Protein AF-A0A534C5H4-F1 (afdb_monomer_lite)

Radius of gyration: 25.94 Å; chains: 1; bounding box: 66×55×77 Å

Sequence (334 aa):
MTVKISQGPRATPNLRHLMLFDQVVRRGSVSAAARASHLSQPAVTQAVGQIEAAFGARLMQRSYSGLALTGEGRAAAQRVERALEMLRDALVAVRARAGNAASADVLRGITTTQLHALIAVVEEGAFARAARRAGRARAAVHRAARQLEKSLGTDLFEVTSFGVRPTREAARLALRARLAFAEIAQAQAEVAAAQGTGSGSTVIGAMPLARSVLVPRAVLEFAALRPEHAISILDGPYESMLAALRRGSADVLIGALRDPIPFDDILQEHLFDDPLAIVVGSRHPLVGRGAPTLAALARFPWIVPRRDSPLRRHFDALIERLGAQPTLAPIECN

Foldseek 3Di:
DDPPPFDPQQPQAKLVLLVLLLLCVVVLALVNSCVVVVHDSVVSVVSQVSVCVSLVHDQWDADPVGIDGDPLVVLLNVLSVLLVVLLLVLLQVLLVVVVHDNDSCLSVQAIPLLLLLLLLCQVQVALVRSQVVVVHDSVSSVVSPVSNCVSSVHDQWDQDPVHIHGDPSSNSSNLSNLVSSLSNSVSSQVSCVVVVNHAAEAEEEEEPVCVPPPVVVVCVVVCVVGVRHHYHYDYDDPVVSVVCCSSPVHVYYDDDADPPRPDPPDDDDDDDDDDDDDDDDPPDPCPPVPDDDLQRVLADAAAAEDPPDPRNVVVVVSVVVSVHHRPDDHHYDD

Structure (mmCIF, N/CA/C/O backbone):
data_AF-A0A534C5H4-F1
#
_entry.id   AF-A0A534C5H4-F1
#
loop_
_atom_site.group_PDB
_atom_site.id
_atom_site.type_symbol
_atom_site.label_atom_id
_atom_site.label_alt_id
_atom_site.label_comp_id
_atom_site.label_asym_id
_atom_site.label_entity_id
_atom_site.label_seq_id
_atom_site.pdbx_PDB_ins_code
_atom_site.Cartn_x
_atom_site.Cartn_y
_atom_site.Cartn_z
_atom_site.occupancy
_atom_site.B_iso_or_equiv
_atom_site.auth_seq_id
_atom_site.auth_comp_id
_atom_site.auth_asym_id
_atom_site.auth_atom_id
_atom_site.pdbx_PDB_model_num
ATOM 1 N N . MET A 1 1 ? -30.151 -8.325 -18.035 1.00 33.69 1 MET A N 1
ATOM 2 C CA . MET A 1 1 ? -29.168 -8.801 -17.041 1.00 33.69 1 MET A CA 1
ATOM 3 C C . MET A 1 1 ? -28.558 -7.565 -16.398 1.00 33.69 1 MET A C 1
ATOM 5 O O . MET A 1 1 ? -27.741 -6.893 -17.011 1.00 33.69 1 MET A O 1
ATOM 9 N N . THR A 1 2 ? -29.101 -7.148 -15.257 1.00 24.06 2 THR A N 1
ATOM 10 C CA . THR A 1 2 ? -28.763 -5.870 -14.617 1.00 24.06 2 THR A CA 1
ATOM 11 C C . THR A 1 2 ? -27.391 -6.002 -13.970 1.00 24.06 2 THR A C 1
ATOM 13 O O . THR A 1 2 ? -27.250 -6.703 -12.970 1.00 24.06 2 THR A O 1
ATOM 16 N N . VAL A 1 3 ? -26.374 -5.377 -14.565 1.00 26.28 3 VAL A N 1
ATOM 17 C CA . VAL A 1 3 ? -25.031 -5.277 -13.984 1.00 26.28 3 VAL A CA 1
ATOM 18 C C . VAL A 1 3 ? -25.178 -4.554 -12.646 1.00 26.28 3 VAL A C 1
ATOM 20 O O . VAL A 1 3 ? -25.444 -3.353 -12.607 1.00 26.28 3 VAL A O 1
ATOM 23 N N . LYS A 1 4 ? -25.080 -5.298 -11.535 1.00 26.03 4 LYS A N 1
ATOM 24 C CA . LYS A 1 4 ? -24.924 -4.705 -10.205 1.00 26.03 4 LYS A CA 1
ATOM 25 C C . LYS A 1 4 ? -23.650 -3.873 -10.263 1.00 26.03 4 LYS A C 1
ATOM 27 O O . LYS A 1 4 ? -22.561 -4.419 -10.396 1.00 26.03 4 LYS A O 1
ATOM 32 N N . ILE A 1 5 ? -23.815 -2.557 -10.215 1.00 29.31 5 ILE A N 1
ATOM 33 C CA . ILE A 1 5 ? -22.721 -1.597 -10.125 1.00 29.31 5 ILE A CA 1
ATOM 34 C C . ILE A 1 5 ? -21.860 -2.020 -8.931 1.00 29.31 5 ILE A C 1
ATOM 36 O O . ILE A 1 5 ? -22.344 -2.053 -7.797 1.00 29.31 5 ILE A O 1
ATOM 40 N N . SER A 1 6 ? -20.614 -2.401 -9.221 1.00 34.81 6 SER A N 1
ATOM 41 C CA . SER A 1 6 ? -19.565 -2.676 -8.241 1.00 34.81 6 SER A CA 1
ATOM 42 C C . SER A 1 6 ? -19.574 -1.553 -7.204 1.00 34.81 6 SER A C 1
ATOM 44 O O . SER A 1 6 ? -19.364 -0.388 -7.549 1.00 34.81 6 SER A O 1
ATOM 46 N N . GLN A 1 7 ? -19.862 -1.896 -5.946 1.00 38.28 7 GLN A N 1
ATOM 47 C CA . GLN A 1 7 ? -19.739 -0.976 -4.819 1.00 38.28 7 GLN A CA 1
ATOM 48 C C . GLN A 1 7 ? -18.316 -0.408 -4.859 1.00 38.28 7 GLN A C 1
ATOM 50 O O . GLN A 1 7 ? -17.354 -1.170 -4.800 1.00 38.28 7 GLN A O 1
ATOM 55 N N . GLY A 1 8 ? -18.184 0.911 -5.026 1.00 39.47 8 GLY A N 1
ATOM 56 C CA . GLY A 1 8 ? -16.883 1.578 -4.998 1.00 39.47 8 GLY A CA 1
ATOM 57 C C . GLY A 1 8 ? -16.118 1.263 -3.704 1.00 39.47 8 GLY A C 1
ATOM 58 O O . GLY A 1 8 ? -16.712 0.748 -2.750 1.00 39.47 8 GLY A O 1
ATOM 59 N N . PRO A 1 9 ? -14.810 1.569 -3.642 1.00 50.47 9 PRO A N 1
ATOM 60 C CA . PRO A 1 9 ? -13.994 1.260 -2.474 1.00 50.47 9 PRO A CA 1
ATOM 61 C C . PRO A 1 9 ? -14.678 1.781 -1.207 1.00 50.47 9 PRO A C 1
ATOM 63 O O . PRO A 1 9 ? -15.024 2.964 -1.108 1.00 50.47 9 PRO A O 1
ATOM 66 N N . ARG A 1 10 ? -14.937 0.873 -0.258 1.00 65.81 10 ARG A N 1
ATOM 67 C CA . ARG A 1 10 ? -15.588 1.223 1.007 1.00 65.81 10 ARG A CA 1
ATOM 68 C C . ARG A 1 10 ? -14.717 2.233 1.747 1.00 65.81 10 ARG A C 1
ATOM 70 O O . ARG A 1 10 ? -13.492 2.188 1.678 1.00 65.81 10 ARG A O 1
ATOM 77 N N . ALA A 1 11 ? -15.356 3.169 2.448 1.00 74.56 11 ALA A N 1
ATOM 78 C CA . ALA A 1 11 ? -14.635 4.212 3.166 1.00 74.56 11 ALA A CA 1
ATOM 79 C C . ALA A 1 11 ? -13.623 3.600 4.148 1.00 74.56 11 ALA A C 1
ATOM 81 O O . ALA A 1 11 ? -13.950 2.651 4.869 1.00 74.56 11 ALA A O 1
ATOM 82 N N . THR A 1 12 ? -12.416 4.171 4.194 1.00 80.31 12 THR A N 1
ATOM 83 C CA . THR A 1 12 ? -11.363 3.737 5.114 1.00 80.31 12 THR A CA 1
ATOM 84 C C . THR A 1 12 ? -11.891 3.752 6.554 1.00 80.31 12 THR A C 1
ATOM 86 O O . THR A 1 12 ? -12.332 4.809 7.027 1.00 80.31 12 THR A O 1
ATOM 89 N N . PRO A 1 13 ? -11.846 2.617 7.274 1.00 88.00 13 PRO A N 1
ATOM 90 C CA . PRO A 1 13 ? -12.280 2.537 8.659 1.00 88.00 13 PRO A CA 1
ATOM 91 C C . PRO A 1 13 ? -11.542 3.521 9.577 1.00 88.00 13 PRO A C 1
ATOM 93 O O . PRO A 1 13 ? -10.420 3.970 9.321 1.00 88.00 13 PRO A O 1
ATOM 96 N N . ASN A 1 14 ? -12.179 3.849 10.699 1.00 93.31 14 ASN A N 1
ATOM 97 C CA . ASN A 1 14 ? -11.578 4.694 11.725 1.00 93.31 14 ASN A CA 1
ATOM 98 C C . ASN A 1 14 ? -10.323 4.022 12.315 1.00 93.31 14 ASN A C 1
ATOM 100 O O . ASN A 1 14 ? -10.393 2.890 12.794 1.00 93.31 14 ASN A O 1
ATOM 104 N N . LEU A 1 15 ? -9.198 4.745 12.345 1.00 94.94 15 LEU A N 1
ATOM 105 C CA . LEU A 1 15 ? -7.915 4.229 12.827 1.00 94.94 15 LEU A CA 1
ATOM 106 C C . LEU A 1 15 ? -7.987 3.715 14.272 1.00 94.94 15 LEU A C 1
ATOM 108 O O . LEU A 1 15 ? -7.436 2.663 14.576 1.00 94.94 15 LEU A O 1
ATOM 112 N N .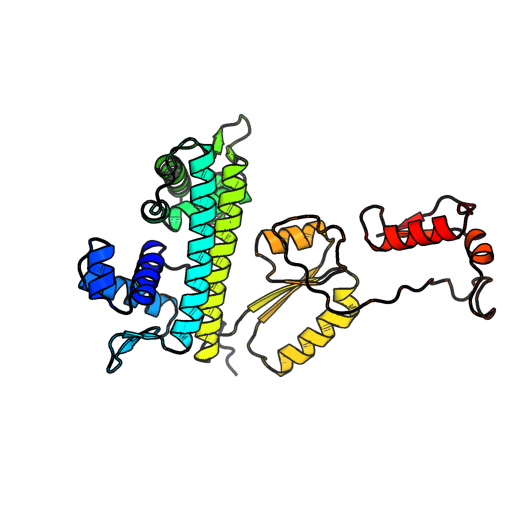 ARG A 1 16 ? -8.734 4.391 15.153 1.00 94.19 16 ARG A N 1
ATOM 113 C CA . ARG A 1 16 ? -8.936 3.938 16.536 1.00 94.19 16 ARG A CA 1
ATOM 114 C C . ARG A 1 16 ? -9.695 2.614 16.585 1.00 94.19 16 ARG A C 1
ATOM 116 O O . ARG A 1 16 ? -9.371 1.766 17.407 1.00 94.19 16 ARG A O 1
ATOM 123 N N . HIS A 1 17 ? -10.687 2.417 15.717 1.00 95.75 17 HIS A N 1
ATOM 124 C CA . HIS A 1 17 ? -11.411 1.147 15.650 1.00 95.75 17 HIS A CA 1
ATOM 125 C C . HIS A 1 17 ? -10.518 0.021 15.116 1.00 95.75 17 HIS A C 1
ATOM 127 O O . HIS A 1 17 ? -10.569 -1.077 15.659 1.00 95.75 17 HIS A O 1
ATOM 133 N N . LEU A 1 18 ? -9.655 0.303 14.131 1.00 96.19 18 LEU A N 1
ATOM 134 C CA . LEU A 1 18 ? -8.666 -0.659 13.626 1.00 96.19 18 LEU A CA 1
ATOM 135 C C . LEU A 1 18 ? -7.688 -1.082 14.727 1.00 96.19 18 LEU A C 1
ATOM 137 O O . LEU A 1 18 ? -7.451 -2.270 14.913 1.00 96.19 18 LEU A O 1
ATOM 141 N N . MET A 1 19 ? -7.182 -0.124 15.509 1.00 95.19 19 MET A N 1
ATOM 142 C CA . MET A 1 19 ? -6.317 -0.407 16.658 1.00 95.19 19 MET A CA 1
ATOM 143 C C . MET A 1 19 ? -7.024 -1.248 17.727 1.00 95.19 19 MET A C 1
ATOM 145 O O . MET A 1 19 ? -6.421 -2.154 18.293 1.00 95.19 19 MET A O 1
ATOM 149 N N . LEU A 1 20 ? -8.295 -0.958 18.021 1.00 95.75 20 LEU A N 1
ATOM 150 C CA . LEU A 1 20 ? -9.064 -1.735 18.995 1.00 95.75 20 LEU A CA 1
ATOM 151 C C . LEU A 1 20 ? -9.358 -3.147 18.488 1.00 95.75 20 LEU A C 1
ATOM 153 O O . LEU A 1 20 ? -9.237 -4.090 19.262 1.00 95.75 20 LEU A O 1
ATOM 157 N N . PHE A 1 21 ? -9.685 -3.305 17.206 1.00 96.75 21 PHE A N 1
ATOM 158 C CA . PHE A 1 21 ? -9.825 -4.615 16.576 1.00 96.75 21 PHE A CA 1
ATOM 159 C C . PHE A 1 21 ? -8.523 -5.421 16.681 1.00 96.75 21 PHE A C 1
ATOM 161 O O . PHE A 1 21 ? -8.546 -6.529 17.209 1.00 96.75 21 PHE A O 1
ATOM 168 N N . ASP A 1 22 ? -7.382 -4.835 16.311 1.00 96.19 22 ASP A N 1
ATOM 169 C CA . ASP A 1 22 ? -6.055 -5.450 16.457 1.00 96.19 22 ASP A CA 1
ATOM 170 C C . ASP A 1 22 ? -5.753 -5.862 17.913 1.00 96.19 22 ASP A C 1
ATOM 172 O O . ASP A 1 22 ? -5.308 -6.981 18.169 1.00 96.19 22 ASP A O 1
ATOM 176 N N . GLN A 1 23 ? -6.082 -5.018 18.901 1.00 94.88 23 GLN A N 1
ATOM 177 C CA . GLN A 1 23 ? -5.930 -5.368 20.322 1.00 94.88 23 GLN A CA 1
ATOM 178 C C . GLN A 1 23 ? -6.814 -6.542 20.754 1.00 94.88 23 GLN A C 1
ATOM 180 O O . GLN A 1 23 ? -6.386 -7.359 21.570 1.00 94.88 23 GLN A O 1
ATOM 185 N N . VAL A 1 24 ? -8.043 -6.629 20.241 1.00 96.19 24 VAL A N 1
ATOM 186 C CA . VAL A 1 24 ? -8.947 -7.752 20.524 1.00 96.19 24 VAL A CA 1
ATOM 187 C C . VAL A 1 24 ? -8.406 -9.038 19.905 1.00 96.19 24 VAL A C 1
ATOM 189 O O . VAL A 1 24 ? -8.390 -10.061 20.589 1.00 96.19 24 VAL A O 1
ATOM 192 N N . VAL A 1 25 ? -7.904 -8.981 18.667 1.00 95.50 25 VAL A N 1
ATOM 193 C CA . VAL A 1 25 ? -7.290 -10.123 17.973 1.00 95.50 25 VAL A CA 1
ATOM 194 C C . VAL A 1 25 ? -6.072 -10.640 18.733 1.00 95.50 25 VAL A C 1
ATOM 196 O O . VAL A 1 25 ? -6.051 -11.810 19.109 1.00 95.50 25 VAL A O 1
ATOM 199 N N . ARG A 1 26 ? -5.101 -9.772 19.050 1.00 93.38 26 ARG A N 1
ATOM 200 C CA . ARG A 1 26 ? -3.861 -10.170 19.747 1.00 93.38 26 ARG A CA 1
ATOM 201 C C . ARG A 1 26 ? -4.108 -10.802 21.116 1.00 93.38 26 ARG A C 1
ATOM 203 O O . ARG A 1 26 ? -3.297 -11.591 21.584 1.00 93.38 26 ARG A O 1
ATOM 210 N N . ARG A 1 27 ? -5.196 -10.422 21.792 1.00 93.25 27 ARG A N 1
ATOM 211 C CA . ARG A 1 27 ? -5.501 -10.863 23.164 1.00 93.25 27 ARG A CA 1
ATOM 212 C C . ARG A 1 27 ? -6.537 -11.980 23.236 1.00 93.25 27 ARG A C 1
ATOM 214 O O . ARG A 1 27 ? -6.774 -12.488 24.328 1.00 93.25 27 ARG A O 1
ATOM 221 N N . GLY A 1 28 ? -7.218 -12.294 22.133 1.00 92.38 28 GLY A N 1
ATOM 222 C CA . GLY A 1 28 ? -8.320 -13.263 22.097 1.00 92.38 28 GLY A CA 1
ATOM 223 C C . GLY A 1 28 ? -9.512 -12.914 23.002 1.00 92.38 28 GLY A C 1
ATOM 224 O O . GLY A 1 28 ? -10.336 -13.776 23.304 1.00 92.38 28 GLY A O 1
ATOM 225 N N . SER A 1 29 ? -9.612 -11.671 23.492 1.00 93.00 29 SER A N 1
ATOM 226 C CA . SER A 1 29 ? -10.619 -11.273 24.482 1.00 93.00 29 SER A CA 1
ATOM 227 C C . SER A 1 29 ? -10.943 -9.783 24.421 1.00 93.00 29 SER A C 1
ATOM 229 O O . SER A 1 29 ? -10.070 -8.925 24.577 1.00 93.00 29 SER A O 1
ATOM 231 N N . VAL A 1 30 ? -12.238 -9.474 24.289 1.00 93.75 30 VAL A N 1
ATOM 232 C CA . VAL A 1 30 ? -12.753 -8.096 24.315 1.00 93.75 30 VAL A CA 1
ATOM 233 C C . VAL A 1 30 ? -12.494 -7.437 25.669 1.00 93.75 30 VAL A C 1
ATOM 235 O O . VAL A 1 30 ? -12.047 -6.294 25.724 1.00 93.75 30 VAL A O 1
ATOM 238 N N . SER A 1 31 ? -12.720 -8.154 26.773 1.00 93.81 31 SER A N 1
ATOM 239 C CA . SER A 1 31 ? -12.500 -7.627 28.125 1.00 93.81 31 SER A CA 1
ATOM 240 C C . SER A 1 31 ? -11.018 -7.348 28.391 1.00 93.81 31 SER A C 1
ATOM 242 O O . SER A 1 31 ? -10.681 -6.334 29.002 1.00 93.81 31 SER A O 1
ATOM 244 N N . ALA A 1 32 ? -10.116 -8.210 27.905 1.00 93.88 32 ALA A N 1
ATOM 245 C CA . ALA A 1 32 ? -8.677 -7.981 28.024 1.00 93.88 32 ALA A CA 1
ATOM 246 C C . ALA A 1 32 ? -8.219 -6.772 27.192 1.00 93.88 32 ALA A C 1
ATOM 248 O O . ALA A 1 32 ? -7.442 -5.952 27.684 1.00 93.88 32 ALA A O 1
ATOM 249 N N . ALA A 1 33 ? -8.731 -6.621 25.967 1.00 94.19 33 ALA A N 1
ATOM 250 C CA . ALA A 1 33 ? -8.450 -5.464 25.118 1.00 94.19 33 ALA A CA 1
ATOM 251 C C . ALA A 1 33 ? -8.992 -4.152 25.705 1.00 94.19 33 ALA A C 1
ATOM 253 O O . ALA A 1 33 ? -8.309 -3.129 25.649 1.00 94.19 33 ALA A O 1
ATOM 254 N N . ALA A 1 34 ? -10.177 -4.185 26.322 1.00 95.69 34 ALA A N 1
ATOM 255 C CA . ALA A 1 34 ? -10.778 -3.043 27.007 1.00 95.69 34 ALA A CA 1
ATOM 256 C C . ALA A 1 34 ? -9.913 -2.559 28.177 1.00 95.69 34 ALA A C 1
ATOM 258 O O . ALA A 1 34 ? -9.571 -1.377 28.231 1.00 95.69 34 ALA A O 1
ATOM 259 N N . ARG A 1 35 ? -9.462 -3.479 29.045 1.00 95.00 35 ARG A N 1
ATOM 260 C CA . ARG A 1 35 ? -8.531 -3.157 30.140 1.00 95.00 35 ARG A CA 1
ATOM 261 C C . ARG A 1 35 ? -7.220 -2.566 29.626 1.00 95.00 35 ARG A C 1
ATOM 263 O O . ARG A 1 35 ? -6.795 -1.529 30.121 1.00 95.00 35 ARG A O 1
ATOM 270 N N . ALA A 1 36 ? -6.617 -3.181 28.608 1.00 91.31 36 ALA A N 1
ATOM 271 C CA . ALA A 1 36 ? -5.355 -2.711 28.034 1.00 91.31 36 ALA A CA 1
ATOM 272 C C . ALA A 1 36 ? -5.465 -1.345 27.336 1.00 91.31 36 ALA A C 1
ATOM 274 O O . ALA A 1 36 ? -4.493 -0.597 27.281 1.00 91.31 36 ALA A O 1
ATOM 275 N N . SER A 1 37 ? -6.645 -1.020 26.806 1.00 90.31 37 SER A N 1
ATOM 276 C CA . SER A 1 37 ? -6.901 0.250 26.119 1.00 90.31 37 SER A CA 1
ATOM 277 C C . SER A 1 37 ? -7.472 1.330 27.044 1.00 90.31 37 SER A C 1
ATOM 279 O O . SER A 1 37 ? -7.753 2.427 26.568 1.00 90.31 37 SER A O 1
ATOM 281 N N . HIS A 1 38 ? -7.665 1.031 28.337 1.00 92.69 38 HIS A N 1
ATOM 282 C CA . HIS A 1 38 ? -8.357 1.884 29.313 1.00 92.69 38 HIS A CA 1
ATOM 283 C C . HIS A 1 38 ? -9.747 2.342 28.834 1.00 92.69 38 HIS A C 1
ATOM 285 O O . HIS A 1 38 ? -10.112 3.512 28.939 1.00 92.69 38 HIS A O 1
ATOM 291 N N . LEU A 1 39 ? -10.525 1.413 28.271 1.00 94.88 39 LEU A N 1
ATOM 292 C CA . LEU A 1 39 ? -11.887 1.650 27.790 1.00 94.88 39 LEU A CA 1
ATOM 293 C C . LEU A 1 39 ? -12.877 0.683 28.431 1.00 94.88 39 LEU A C 1
ATOM 295 O O . LEU A 1 39 ? -12.508 -0.363 28.961 1.00 94.88 39 LEU A O 1
ATOM 299 N N . SER A 1 40 ? -14.162 1.020 28.342 1.00 96.69 40 SER A N 1
ATOM 300 C CA . SER A 1 40 ? -15.228 0.097 28.715 1.00 96.69 40 SER A CA 1
ATOM 301 C C . SER A 1 40 ? -15.351 -1.031 27.681 1.00 96.69 40 SER A C 1
ATOM 303 O O . SER A 1 40 ? -15.121 -0.845 26.483 1.00 96.69 40 SER A O 1
ATOM 305 N N . GLN A 1 41 ? -15.750 -2.221 28.133 1.00 95.19 41 GLN A N 1
ATOM 306 C CA . GLN A 1 41 ? -16.004 -3.353 27.238 1.00 95.19 41 GLN A CA 1
ATOM 307 C C . GLN A 1 41 ? -17.074 -3.052 26.164 1.00 95.19 41 GLN A C 1
ATOM 309 O O . GLN A 1 41 ? -16.851 -3.434 25.010 1.00 95.19 41 GLN A O 1
ATOM 314 N N . PRO A 1 42 ? -18.189 -2.345 26.462 1.00 96.56 42 PRO A N 1
ATOM 315 C CA . PRO A 1 42 ? -19.135 -1.914 25.433 1.00 96.56 42 PRO A CA 1
ATOM 316 C C . PRO A 1 42 ? -18.494 -1.042 24.346 1.00 96.56 42 PRO A C 1
ATOM 318 O O . PRO A 1 42 ? -18.778 -1.253 23.171 1.00 96.56 42 PRO A O 1
ATOM 321 N N . ALA A 1 43 ? -17.575 -0.134 24.699 1.00 95.81 43 ALA A N 1
ATOM 322 C CA . ALA A 1 43 ? -16.893 0.717 23.722 1.00 95.81 43 ALA A CA 1
ATOM 323 C C . ALA A 1 43 ? -15.999 -0.090 22.764 1.00 95.81 43 ALA A C 1
ATOM 325 O O . ALA A 1 43 ? -16.003 0.157 21.559 1.00 95.81 43 ALA A O 1
ATOM 326 N N . VAL A 1 44 ? -15.266 -1.089 23.272 1.00 96.44 44 VAL A N 1
ATOM 327 C CA . VAL A 1 44 ? -14.464 -1.988 22.419 1.00 96.44 44 VAL A CA 1
ATOM 328 C C . VAL A 1 44 ? -15.361 -2.865 21.547 1.00 96.44 44 VAL A C 1
ATOM 330 O O . VAL A 1 44 ? -15.095 -3.016 20.358 1.00 96.44 44 VAL A O 1
ATOM 333 N N . THR A 1 45 ? -16.456 -3.388 22.103 1.00 95.38 45 THR A N 1
ATOM 334 C CA . THR A 1 45 ? -17.437 -4.186 21.348 1.00 95.38 45 THR A CA 1
ATOM 335 C C . THR A 1 45 ? -18.041 -3.374 20.202 1.00 95.38 45 THR A C 1
ATOM 337 O O . THR A 1 45 ? -18.114 -3.854 19.074 1.00 95.38 45 THR A O 1
ATOM 340 N N . GLN A 1 46 ? -18.418 -2.121 20.466 1.00 96.38 46 GLN A N 1
ATOM 341 C CA . GLN A 1 46 ? -18.937 -1.209 19.451 1.00 96.38 46 GLN A CA 1
ATOM 342 C C . GLN A 1 46 ? -17.887 -0.906 18.377 1.00 96.38 46 GLN A C 1
ATOM 344 O O . GLN A 1 46 ? -18.213 -0.920 17.194 1.00 96.38 46 GLN A O 1
ATOM 349 N N . ALA A 1 47 ? -16.630 -0.667 18.762 1.00 95.69 47 ALA A N 1
ATOM 350 C CA . ALA A 1 47 ? -15.546 -0.431 17.811 1.00 95.69 47 ALA A CA 1
ATOM 351 C C . ALA A 1 47 ? -15.320 -1.635 16.882 1.00 95.69 47 ALA A C 1
ATOM 353 O O . ALA A 1 47 ? -15.209 -1.448 15.672 1.00 95.69 47 ALA A O 1
ATOM 354 N N . VAL A 1 48 ? -15.323 -2.860 17.422 1.00 95.69 48 VAL A N 1
ATOM 355 C CA . VAL A 1 48 ? -15.255 -4.092 16.616 1.00 95.69 48 VAL A CA 1
ATOM 356 C C . VAL A 1 48 ? -16.462 -4.191 15.686 1.00 95.69 48 VAL A C 1
ATOM 358 O O . VAL A 1 48 ? -16.278 -4.416 14.497 1.00 95.69 48 VAL A O 1
ATOM 361 N N . GLY A 1 49 ? -17.677 -3.928 16.175 1.00 95.50 49 GLY A N 1
ATOM 362 C CA . GLY A 1 49 ? -18.880 -3.916 15.337 1.00 95.50 49 GLY A CA 1
ATOM 363 C C . GLY A 1 49 ? -18.816 -2.896 14.191 1.00 95.50 49 GLY A C 1
ATOM 364 O O . GLY A 1 49 ? -19.273 -3.180 13.090 1.00 95.50 49 GLY A O 1
ATOM 365 N N . GLN A 1 50 ? -18.194 -1.734 14.409 1.00 95.75 50 GLN A N 1
ATOM 366 C CA . GLN A 1 50 ? -17.957 -0.741 13.354 1.00 95.75 50 GLN A CA 1
ATOM 367 C C . GLN A 1 50 ? -16.925 -1.217 12.321 1.00 95.75 50 GLN A C 1
ATOM 369 O O . GLN A 1 50 ? -17.052 -0.888 11.142 1.00 95.75 50 GLN A O 1
ATOM 374 N N . ILE A 1 51 ? -15.918 -1.997 12.732 1.00 95.75 51 ILE A N 1
ATOM 375 C CA . ILE A 1 51 ? -15.010 -2.665 11.790 1.00 95.75 51 ILE A CA 1
ATOM 376 C C . ILE A 1 51 ? -15.764 -3.736 11.001 1.00 95.75 51 ILE A C 1
ATOM 378 O O . ILE A 1 51 ? -15.712 -3.710 9.778 1.00 95.75 51 ILE A O 1
ATOM 382 N N . GLU A 1 52 ? -16.530 -4.611 11.653 1.00 95.38 52 GLU A N 1
ATOM 383 C CA . GLU A 1 52 ? -17.347 -5.624 10.967 1.00 95.38 52 GLU A CA 1
ATOM 384 C C . GLU A 1 52 ? -18.311 -4.986 9.953 1.00 95.38 52 GLU A C 1
ATOM 386 O O . GLU A 1 52 ? -18.431 -5.465 8.829 1.00 95.38 52 GLU A O 1
ATOM 391 N N . ALA A 1 53 ? -18.929 -3.851 10.295 1.00 93.38 53 ALA A N 1
ATOM 392 C CA . ALA A 1 53 ? -19.774 -3.089 9.377 1.00 93.38 53 ALA A CA 1
ATOM 393 C C . ALA A 1 53 ? -18.984 -2.507 8.191 1.00 93.38 53 ALA A C 1
ATOM 395 O O . ALA A 1 53 ? -19.422 -2.617 7.047 1.00 93.38 53 ALA A O 1
ATOM 396 N N . ALA A 1 54 ? -17.804 -1.927 8.434 1.00 92.38 54 ALA A N 1
ATOM 397 C CA . ALA A 1 54 ? -16.959 -1.377 7.373 1.00 92.38 54 ALA A CA 1
ATOM 398 C C . ALA A 1 54 ? -16.390 -2.461 6.435 1.00 92.38 54 ALA A C 1
ATOM 400 O O . ALA A 1 54 ? -16.181 -2.214 5.245 1.00 92.38 54 ALA A O 1
ATOM 401 N N . PHE A 1 55 ? -16.156 -3.666 6.954 1.00 92.38 55 PHE A N 1
ATOM 402 C CA . PHE A 1 55 ? -15.756 -4.850 6.190 1.00 92.38 55 PHE A CA 1
ATOM 403 C C . PHE A 1 55 ? -16.952 -5.631 5.632 1.00 92.38 55 PHE A C 1
ATOM 405 O O . PHE A 1 55 ? -16.783 -6.462 4.744 1.00 92.38 55 PHE A O 1
ATOM 412 N N . GLY A 1 56 ? -18.175 -5.310 6.062 1.00 91.56 56 GLY A N 1
ATOM 413 C CA . GLY A 1 56 ? -19.421 -5.934 5.613 1.00 91.56 56 GLY A CA 1
ATOM 414 C C . GLY A 1 56 ? -19.503 -7.431 5.909 1.00 91.56 56 GLY A C 1
ATOM 415 O O . GLY A 1 56 ? -20.196 -8.139 5.187 1.00 91.56 56 GLY A O 1
ATOM 416 N N . ALA A 1 57 ? -18.787 -7.906 6.928 1.00 93.12 57 ALA A N 1
ATOM 417 C CA . ALA A 1 57 ? -18.763 -9.305 7.334 1.00 93.12 57 ALA A CA 1
ATOM 418 C C . ALA A 1 57 ? -18.500 -9.425 8.838 1.00 93.12 57 ALA A C 1
ATOM 420 O O . ALA A 1 57 ? -17.842 -8.575 9.442 1.00 93.12 57 ALA A O 1
ATOM 421 N N . ARG A 1 58 ? -18.978 -10.520 9.439 1.00 95.50 58 ARG A N 1
ATOM 422 C CA . ARG A 1 58 ? -18.544 -10.920 10.781 1.00 95.50 58 ARG A CA 1
ATOM 423 C C . ARG A 1 58 ? -17.092 -11.375 10.704 1.00 95.50 58 ARG A C 1
ATOM 425 O O . ARG A 1 58 ? -16.769 -12.319 9.987 1.00 95.50 58 ARG A O 1
ATOM 432 N N . LEU A 1 59 ? -16.225 -10.704 11.450 1.00 95.69 59 LEU A N 1
ATOM 433 C CA . LEU A 1 59 ? -14.797 -11.016 11.508 1.00 95.69 59 LEU A CA 1
ATOM 434 C C . LEU A 1 59 ? -14.474 -11.890 12.720 1.00 95.69 59 LEU A C 1
ATOM 436 O O . LEU A 1 59 ? -13.444 -12.563 12.757 1.00 95.69 59 LEU A O 1
ATOM 440 N N . MET A 1 60 ? -15.350 -11.882 13.726 1.00 93.88 60 MET A N 1
ATOM 441 C CA . MET A 1 60 ? -15.154 -12.633 14.958 1.00 93.88 60 MET A CA 1
ATOM 442 C C . MET A 1 60 ? -16.391 -13.460 15.296 1.00 93.88 60 MET A C 1
ATOM 444 O O . MET A 1 60 ? -17.528 -13.051 15.068 1.00 93.88 60 MET A O 1
ATOM 448 N N . GLN A 1 61 ? -16.161 -14.623 15.893 1.00 92.94 61 GLN A N 1
ATOM 449 C CA . GLN A 1 61 ? -17.201 -15.532 16.351 1.00 92.94 61 GLN A CA 1
ATOM 450 C C . GLN A 1 61 ? -16.906 -16.031 17.764 1.00 92.94 61 GLN A C 1
ATOM 452 O O . GLN A 1 61 ? -15.755 -16.081 18.208 1.00 92.94 61 GLN A O 1
ATOM 457 N N . ARG A 1 62 ? -17.964 -16.412 18.482 1.00 86.94 62 ARG A N 1
ATOM 458 C CA . ARG A 1 62 ? -17.816 -17.095 19.769 1.00 86.94 62 ARG A CA 1
ATOM 459 C C . ARG A 1 62 ? -17.330 -18.524 19.530 1.00 86.94 62 ARG A C 1
ATOM 461 O O . ARG A 1 62 ? -17.788 -19.193 18.610 1.00 86.94 62 ARG A O 1
ATOM 468 N N . SER A 1 63 ? -16.420 -18.972 20.378 1.00 82.75 63 SER A N 1
ATOM 469 C CA . SER A 1 63 ? -15.884 -20.327 20.446 1.00 82.75 63 SER A CA 1
ATOM 470 C C . SER A 1 63 ? -15.951 -20.822 21.893 1.00 82.75 63 SER A C 1
ATOM 472 O O . SER A 1 63 ? -16.046 -20.024 22.828 1.00 82.75 63 SER A O 1
ATOM 474 N N . TYR A 1 64 ? -15.857 -22.136 22.090 1.00 73.19 64 TYR A N 1
ATOM 475 C CA . TYR A 1 64 ? -15.791 -22.765 23.414 1.00 73.19 64 TYR A CA 1
ATOM 476 C C . TYR A 1 64 ? -14.584 -22.292 24.245 1.00 73.19 64 TYR A C 1
ATOM 478 O O . TYR A 1 64 ? -14.646 -22.286 25.470 1.00 73.19 64 TYR A O 1
ATOM 486 N N . SER A 1 65 ? -13.511 -21.842 23.587 1.00 75.19 65 SER A N 1
ATOM 487 C CA . SER A 1 65 ? -12.291 -21.303 24.207 1.00 75.19 65 SER A CA 1
ATOM 488 C C . SER A 1 65 ? -12.233 -19.769 24.264 1.00 75.19 65 SER A C 1
ATOM 490 O O . SER A 1 65 ? -11.203 -19.208 24.632 1.00 75.19 65 SER A O 1
ATOM 492 N N . GLY A 1 66 ? -13.317 -19.071 23.903 1.00 79.31 66 GLY A N 1
ATOM 493 C CA . GLY A 1 66 ? -13.375 -17.608 23.904 1.00 79.31 66 GLY A CA 1
ATOM 494 C C . GLY A 1 66 ? -13.725 -17.024 22.538 1.00 79.31 66 GLY A C 1
ATOM 495 O O . GLY A 1 66 ? -14.702 -17.427 21.911 1.00 79.31 66 GLY A O 1
ATOM 496 N N . LEU A 1 67 ? -12.975 -16.018 22.094 1.00 88.44 67 LEU A N 1
ATOM 497 C CA . LEU A 1 67 ? -13.222 -15.323 20.832 1.00 88.44 67 LEU A CA 1
ATOM 498 C C . LEU A 1 67 ? -12.305 -15.878 19.736 1.00 88.44 67 LEU A C 1
ATOM 500 O O . LEU A 1 67 ? -11.093 -15.932 19.922 1.00 88.44 67 LEU A O 1
ATOM 504 N N . ALA A 1 68 ? -12.871 -16.262 18.593 1.00 91.44 68 ALA A N 1
ATOM 505 C CA . ALA A 1 68 ? -12.126 -16.781 17.446 1.00 91.44 68 ALA A CA 1
ATOM 506 C C . ALA A 1 68 ? -12.365 -15.927 16.193 1.00 91.44 68 ALA A C 1
ATOM 508 O O . ALA A 1 68 ? -13.425 -15.320 16.042 1.00 91.44 68 ALA A O 1
ATOM 509 N N . LEU A 1 69 ? -11.389 -15.898 15.283 1.00 95.19 69 LEU A N 1
ATOM 510 C CA . LEU A 1 69 ? -11.533 -15.262 13.971 1.00 95.19 69 LEU A CA 1
ATOM 511 C C . LEU A 1 69 ? -12.285 -16.173 12.992 1.00 95.19 69 LEU A C 1
ATOM 513 O O . LEU A 1 69 ? -12.031 -17.383 12.936 1.00 95.19 69 LEU A O 1
ATOM 517 N N . THR A 1 70 ? -13.155 -15.575 12.179 1.00 95.31 70 THR A N 1
ATOM 518 C CA . THR A 1 70 ? -13.709 -16.211 10.971 1.00 95.31 70 THR A CA 1
ATOM 519 C C . THR A 1 70 ? -12.626 -16.331 9.883 1.00 95.31 70 THR A C 1
ATOM 521 O O . THR A 1 70 ? -11.486 -15.898 10.083 1.00 95.31 70 THR A O 1
ATOM 524 N N . GLY A 1 71 ? -12.933 -16.946 8.733 1.00 92.38 71 GLY A N 1
ATOM 525 C CA . GLY A 1 71 ? -11.997 -16.978 7.598 1.00 92.38 71 GLY A CA 1
ATOM 526 C C . GLY A 1 71 ? -11.686 -15.566 7.091 1.00 92.38 71 GLY A C 1
ATOM 527 O O . GLY A 1 71 ? -10.526 -15.182 6.964 1.00 92.38 71 GLY A O 1
ATOM 528 N N . GLU A 1 72 ? -12.735 -14.765 6.942 1.00 93.69 72 GLU A N 1
ATOM 529 C CA . GLU A 1 72 ? -12.711 -13.338 6.624 1.00 93.69 72 GLU A CA 1
ATOM 530 C C . GLU A 1 72 ? -11.956 -12.545 7.693 1.00 93.69 72 GLU A C 1
ATOM 532 O O . GLU A 1 72 ? -11.144 -11.676 7.382 1.00 93.69 72 GLU A O 1
ATOM 537 N N . GLY A 1 73 ? -12.181 -12.882 8.965 1.00 95.56 73 GLY A N 1
ATOM 538 C CA . GLY A 1 73 ? -11.492 -12.284 10.100 1.00 95.56 73 GLY A CA 1
ATOM 539 C C . GLY A 1 73 ? -9.983 -12.489 10.073 1.00 95.56 73 GLY A C 1
ATOM 540 O O . GLY A 1 73 ? -9.250 -11.570 10.430 1.00 95.56 73 GLY A O 1
ATOM 541 N N . ARG A 1 74 ? -9.507 -13.660 9.629 1.00 95.31 74 ARG A N 1
ATOM 542 C CA . ARG A 1 74 ? -8.070 -13.938 9.471 1.00 95.31 74 ARG A CA 1
ATOM 543 C C . ARG A 1 74 ? -7.443 -13.087 8.369 1.00 95.31 74 ARG A C 1
ATOM 545 O O . ARG A 1 74 ? -6.427 -12.447 8.631 1.00 95.31 74 ARG A O 1
ATOM 552 N N . ALA A 1 75 ? -8.070 -13.030 7.194 1.00 91.88 75 ALA A N 1
ATOM 553 C CA . ALA A 1 75 ? -7.610 -12.189 6.085 1.00 91.88 75 ALA A CA 1
ATOM 554 C C . ALA A 1 75 ? -7.570 -10.701 6.485 1.00 91.88 75 ALA A C 1
ATOM 556 O O . ALA A 1 75 ? -6.550 -10.024 6.337 1.00 91.88 75 ALA A O 1
ATOM 557 N N . ALA A 1 76 ? -8.648 -10.214 7.114 1.00 95.69 76 ALA A N 1
ATOM 558 C CA . ALA A 1 76 ? -8.720 -8.850 7.622 1.00 95.69 76 ALA A CA 1
ATOM 559 C C . ALA A 1 76 ? -7.645 -8.563 8.682 1.00 95.69 76 ALA A C 1
ATOM 561 O O . ALA A 1 76 ? -6.963 -7.544 8.597 1.00 95.69 76 ALA A O 1
ATOM 562 N N . ALA A 1 77 ? -7.459 -9.452 9.663 1.00 96.69 77 ALA A N 1
ATOM 563 C CA . ALA A 1 77 ? -6.483 -9.266 10.735 1.00 96.69 77 ALA A CA 1
ATOM 564 C C . ALA A 1 77 ? -5.049 -9.129 10.206 1.00 96.69 77 ALA A C 1
ATOM 566 O O . ALA A 1 77 ? -4.352 -8.202 10.612 1.00 96.69 77 ALA A O 1
ATOM 567 N N . GLN A 1 78 ? -4.640 -9.981 9.261 1.00 96.19 78 GLN A N 1
ATOM 568 C CA . GLN A 1 78 ? -3.293 -9.945 8.685 1.00 96.19 78 GLN A CA 1
ATOM 569 C C . GLN A 1 78 ? -2.998 -8.608 7.987 1.00 96.19 78 GLN A C 1
ATOM 571 O O . GLN A 1 78 ? -1.943 -8.003 8.184 1.00 96.19 78 GLN A O 1
ATOM 576 N N . ARG A 1 79 ? -3.941 -8.120 7.176 1.00 95.75 79 ARG A N 1
ATOM 577 C CA . 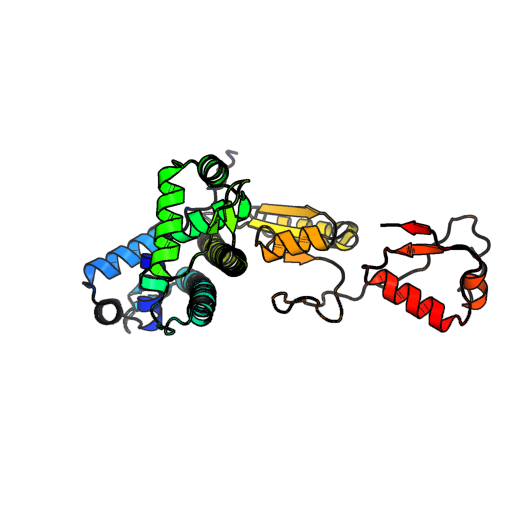ARG A 1 79 ? -3.807 -6.846 6.453 1.00 95.75 79 ARG A CA 1
ATOM 578 C C . ARG A 1 79 ? -3.862 -5.639 7.397 1.00 95.75 79 ARG A C 1
ATOM 580 O O . ARG A 1 79 ? -3.095 -4.692 7.231 1.00 95.75 79 ARG A O 1
ATOM 587 N N . VAL A 1 80 ? -4.739 -5.673 8.407 1.00 97.00 80 VAL A N 1
ATOM 588 C CA . VAL A 1 80 ? -4.845 -4.611 9.425 1.00 97.00 80 VAL A CA 1
ATOM 589 C C . VAL A 1 80 ? -3.567 -4.514 10.251 1.00 97.00 80 VAL A C 1
ATOM 591 O O . VAL A 1 80 ? -3.087 -3.407 10.486 1.00 97.00 80 VAL A O 1
ATOM 594 N N . GLU A 1 81 ? -2.993 -5.644 10.660 1.00 96.44 81 GLU A N 1
ATOM 595 C CA . GLU A 1 81 ? -1.716 -5.683 11.371 1.00 96.44 81 GLU A CA 1
ATOM 596 C C . GLU A 1 81 ? -0.606 -5.013 10.555 1.00 96.44 81 GLU A C 1
ATOM 598 O O . GLU A 1 81 ? -0.008 -4.047 11.037 1.00 96.44 81 GLU A O 1
ATOM 603 N N . ARG A 1 82 ? -0.423 -5.429 9.293 1.00 95.56 82 ARG A N 1
ATOM 604 C CA . ARG A 1 82 ? 0.547 -4.821 8.366 1.00 95.56 82 ARG A CA 1
ATOM 605 C C . ARG A 1 82 ? 0.344 -3.314 8.228 1.00 95.56 82 ARG A C 1
ATOM 607 O O . ARG A 1 82 ? 1.299 -2.547 8.325 1.00 95.56 82 ARG A O 1
ATOM 614 N N . ALA A 1 83 ? -0.898 -2.871 8.035 1.00 96.12 83 ALA A N 1
ATOM 615 C CA . ALA A 1 83 ? -1.221 -1.452 7.909 1.00 96.12 83 ALA A CA 1
ATOM 616 C C . ALA A 1 83 ? -0.843 -0.659 9.172 1.00 96.12 83 ALA A C 1
ATOM 618 O O . ALA A 1 83 ? -0.253 0.421 9.087 1.00 96.12 83 ALA A O 1
ATOM 619 N N . LEU A 1 84 ? -1.170 -1.188 10.356 1.00 95.75 84 LEU A N 1
ATOM 620 C CA . LEU A 1 84 ? -0.839 -0.544 11.624 1.00 95.75 84 LEU A CA 1
ATOM 621 C C . LEU A 1 84 ? 0.673 -0.517 11.860 1.00 95.75 84 LEU A C 1
ATOM 623 O O . LEU A 1 84 ? 1.175 0.509 12.307 1.00 95.75 84 LEU A O 1
ATOM 627 N N . GLU A 1 85 ? 1.403 -1.582 11.533 1.00 94.25 85 GLU A N 1
ATOM 628 C CA . GLU A 1 85 ? 2.871 -1.629 11.607 1.00 94.25 85 GLU A CA 1
ATOM 629 C C . GLU A 1 85 ? 3.522 -0.586 10.700 1.00 94.25 85 GLU A C 1
ATOM 631 O O . GLU A 1 85 ? 4.296 0.241 11.183 1.00 94.25 85 GLU A O 1
ATOM 636 N N . MET A 1 86 ? 3.111 -0.514 9.428 1.00 93.50 86 MET A N 1
ATOM 637 C CA . MET A 1 86 ? 3.603 0.501 8.489 1.00 93.50 86 MET A CA 1
ATOM 638 C C . MET A 1 86 ? 3.444 1.925 9.032 1.00 93.50 86 MET A C 1
ATOM 640 O O . MET A 1 86 ? 4.345 2.754 8.862 1.00 93.50 86 MET A O 1
ATOM 644 N N . LEU A 1 87 ? 2.306 2.211 9.676 1.00 95.12 87 LEU A N 1
ATOM 645 C CA . LEU A 1 87 ? 2.045 3.506 10.298 1.00 95.12 87 LEU A CA 1
ATOM 646 C C . LEU A 1 87 ? 2.874 3.714 11.571 1.00 95.12 87 LEU A C 1
ATOM 648 O O . LEU A 1 87 ? 3.420 4.804 11.740 1.00 95.12 87 LEU A O 1
ATOM 652 N N . ARG A 1 88 ? 2.986 2.713 12.461 1.00 93.38 88 ARG A N 1
ATOM 653 C CA . ARG A 1 88 ? 3.815 2.806 13.682 1.00 93.38 88 ARG A CA 1
ATOM 654 C C . ARG A 1 88 ? 5.249 3.150 13.318 1.00 93.38 88 ARG A C 1
ATOM 656 O O . ARG A 1 88 ? 5.767 4.139 13.831 1.00 93.38 88 ARG A O 1
ATOM 663 N N . ASP A 1 89 ? 5.842 2.402 12.395 1.00 91.56 89 ASP A N 1
ATOM 664 C CA . ASP A 1 89 ? 7.237 2.576 11.995 1.00 91.56 89 ASP A CA 1
ATOM 665 C C . ASP A 1 89 ? 7.478 3.968 11.412 1.00 91.56 89 ASP A C 1
ATOM 667 O O . ASP A 1 89 ? 8.426 4.658 11.787 1.00 91.56 89 ASP A O 1
ATOM 671 N N . ALA A 1 90 ? 6.574 4.426 10.541 1.00 92.94 90 ALA A N 1
ATOM 672 C CA . ALA A 1 90 ? 6.667 5.749 9.937 1.00 92.94 90 ALA A CA 1
ATOM 673 C C . ALA A 1 90 ? 6.573 6.867 10.986 1.00 92.94 90 ALA A C 1
ATOM 675 O O . ALA A 1 90 ? 7.354 7.818 10.960 1.00 92.94 90 ALA A O 1
ATOM 676 N N . LEU A 1 91 ? 5.638 6.755 11.930 1.00 92.88 91 LEU A N 1
ATOM 677 C CA . LEU A 1 91 ? 5.439 7.748 12.984 1.00 92.88 91 LEU A CA 1
ATOM 678 C C . LEU A 1 91 ? 6.604 7.770 13.982 1.00 92.88 91 LEU A C 1
ATOM 680 O O . LEU A 1 91 ? 7.034 8.847 14.398 1.00 92.88 91 LEU A O 1
ATOM 684 N N . VAL A 1 92 ? 7.136 6.600 14.346 1.00 90.12 92 VAL A N 1
ATOM 685 C CA . VAL A 1 92 ? 8.331 6.479 15.193 1.00 90.12 92 VAL A CA 1
ATOM 686 C C . VAL A 1 92 ? 9.537 7.100 14.496 1.00 90.12 92 VAL A C 1
ATOM 688 O O . VAL A 1 92 ? 10.235 7.899 15.116 1.00 90.12 92 VAL A O 1
ATOM 691 N N . ALA A 1 93 ? 9.744 6.824 13.205 1.00 89.44 93 ALA A N 1
ATOM 692 C CA . ALA A 1 93 ? 10.841 7.403 12.433 1.00 89.44 93 ALA A CA 1
ATOM 693 C C . ALA A 1 93 ? 10.772 8.939 12.375 1.00 89.44 93 ALA A C 1
ATOM 695 O O . ALA A 1 93 ? 11.797 9.606 12.521 1.00 89.44 93 ALA A O 1
ATOM 696 N N . VAL A 1 94 ? 9.572 9.510 12.214 1.00 90.94 94 VAL A N 1
ATOM 697 C CA . VAL A 1 94 ? 9.368 10.968 12.243 1.00 90.94 94 VAL A CA 1
ATOM 698 C C . VAL A 1 94 ? 9.684 11.544 13.628 1.00 90.94 94 VAL A C 1
ATOM 700 O O . VAL A 1 94 ? 10.426 12.520 13.729 1.00 90.94 94 VAL A O 1
ATOM 703 N N . ARG A 1 95 ? 9.188 10.930 14.712 1.00 86.62 95 ARG A N 1
ATOM 704 C CA . ARG A 1 95 ? 9.417 11.425 16.083 1.00 86.62 95 ARG A CA 1
ATOM 705 C C . ARG A 1 95 ? 10.863 11.290 16.546 1.00 86.62 95 ARG A C 1
ATOM 707 O O . ARG A 1 95 ? 11.378 12.225 17.151 1.00 86.62 95 ARG A O 1
ATOM 714 N N . ALA A 1 96 ? 11.519 10.174 16.233 1.00 84.81 96 ALA A N 1
ATOM 715 C CA . ALA A 1 96 ? 12.923 9.949 16.572 1.00 84.81 96 ALA A CA 1
ATOM 716 C C . ALA A 1 96 ? 13.819 11.038 15.966 1.00 84.81 96 ALA A C 1
ATOM 718 O O . ALA A 1 96 ? 14.737 11.535 16.611 1.00 84.81 96 ALA A O 1
ATOM 719 N N . ARG A 1 97 ? 13.509 11.463 14.737 1.00 82.25 97 ARG A N 1
ATOM 720 C CA . ARG A 1 97 ? 14.257 12.509 14.033 1.00 82.25 97 ARG A CA 1
ATOM 721 C C . ARG A 1 97 ? 13.975 13.917 14.558 1.00 82.25 97 ARG A C 1
ATOM 723 O O . ARG A 1 97 ? 14.838 14.777 14.452 1.00 82.25 97 ARG A O 1
ATOM 730 N N . ALA A 1 98 ? 12.811 14.118 15.171 1.00 79.62 98 ALA A N 1
ATOM 731 C CA . ALA A 1 98 ? 12.452 15.338 15.889 1.00 79.62 98 ALA A CA 1
ATOM 732 C C . ALA A 1 98 ? 13.028 15.405 17.322 1.00 79.62 98 ALA A C 1
ATOM 734 O O . ALA A 1 98 ? 12.717 16.340 18.051 1.00 79.62 98 ALA A O 1
ATOM 735 N N . GLY A 1 99 ? 13.826 14.417 17.755 1.00 75.75 99 GLY A N 1
ATOM 736 C CA . GLY A 1 99 ? 14.363 14.356 19.121 1.00 75.75 99 GLY A CA 1
ATOM 737 C C . GLY A 1 99 ? 13.321 13.994 20.187 1.00 75.75 99 GLY A C 1
ATOM 738 O O . GLY A 1 99 ? 13.583 14.122 21.380 1.00 75.75 99 GLY A O 1
ATOM 739 N N . ASN A 1 100 ? 12.139 13.527 19.774 1.00 73.38 100 ASN A N 1
ATOM 740 C CA . ASN A 1 100 ? 11.056 13.153 20.676 1.00 73.38 100 ASN A CA 1
ATOM 741 C C . ASN A 1 100 ? 11.179 11.677 21.080 1.00 73.38 100 ASN A C 1
ATOM 743 O O . ASN A 1 100 ? 11.413 10.815 20.231 1.00 73.38 100 ASN A O 1
ATOM 747 N N . ALA A 1 101 ? 10.956 11.367 22.364 1.00 66.06 101 ALA A N 1
ATOM 748 C CA . ALA A 1 101 ? 11.002 9.992 22.863 1.00 66.06 101 ALA A CA 1
ATOM 749 C C . ALA A 1 101 ? 10.060 9.070 22.064 1.00 66.06 101 ALA A C 1
ATOM 751 O O . ALA A 1 101 ? 8.877 9.382 21.861 1.00 66.06 101 ALA A O 1
ATOM 752 N N . ALA A 1 102 ? 10.589 7.924 21.628 1.00 61.00 102 ALA A N 1
ATOM 753 C CA . ALA A 1 102 ? 9.828 6.891 20.942 1.00 61.00 102 ALA A CA 1
ATOM 754 C C . ALA A 1 102 ? 8.833 6.263 21.927 1.00 61.00 102 ALA A C 1
ATOM 756 O O . ALA A 1 102 ? 9.175 5.408 22.738 1.00 61.00 102 ALA A O 1
ATOM 757 N N . SER A 1 103 ? 7.583 6.721 21.890 1.00 66.00 103 SER A N 1
ATOM 758 C CA . SER A 1 103 ? 6.499 6.062 22.612 1.00 66.00 103 SER A CA 1
ATOM 759 C C . SER A 1 103 ? 5.948 4.938 21.743 1.00 66.00 103 SER A C 1
ATOM 761 O O . SER A 1 103 ? 5.614 5.183 20.591 1.00 66.00 103 SER A O 1
ATOM 763 N N . ALA A 1 104 ? 5.761 3.737 22.291 1.00 60.69 104 ALA A N 1
ATOM 764 C CA . ALA A 1 104 ? 5.061 2.644 21.602 1.00 60.69 104 ALA A CA 1
ATOM 765 C C . ALA A 1 104 ? 3.616 3.013 21.189 1.00 60.69 104 ALA A C 1
ATOM 767 O O . ALA A 1 104 ? 2.977 2.309 20.412 1.00 60.69 104 ALA A O 1
ATOM 768 N N . ASP A 1 105 ? 3.108 4.141 21.691 1.00 74.75 105 ASP A N 1
ATOM 769 C CA . ASP A 1 105 ? 1.719 4.548 21.598 1.00 74.75 105 ASP A CA 1
ATOM 770 C C . ASP A 1 105 ? 1.450 5.696 20.617 1.00 74.75 105 ASP A C 1
ATOM 772 O O . ASP A 1 105 ? 0.363 6.278 20.635 1.00 74.75 105 ASP A O 1
ATOM 776 N N . VAL A 1 106 ? 2.419 6.032 19.745 1.00 81.38 106 VAL A N 1
ATOM 777 C CA . VAL A 1 106 ? 2.322 7.197 18.836 1.00 81.38 106 VAL A CA 1
ATOM 778 C C . VAL A 1 106 ? 1.018 7.204 18.042 1.00 81.38 106 VAL A C 1
ATOM 780 O O . VAL A 1 106 ? 0.426 8.261 17.847 1.00 81.38 106 VAL A O 1
ATOM 783 N N . LEU A 1 107 ? 0.534 6.028 17.635 1.00 86.06 107 LEU A N 1
ATOM 784 C CA . LEU A 1 107 ? -0.704 5.897 16.875 1.00 86.06 107 LEU A CA 1
ATOM 785 C C . LEU A 1 107 ? -1.957 6.391 17.609 1.00 86.06 107 LEU A C 1
ATOM 787 O O . LEU A 1 107 ? -2.862 6.884 16.939 1.00 86.06 107 LEU A O 1
ATOM 791 N N . ARG A 1 108 ? -2.049 6.289 18.947 1.00 85.62 108 ARG A N 1
ATOM 792 C CA . ARG A 1 108 ? -3.295 6.622 19.679 1.00 85.62 108 ARG A CA 1
ATOM 793 C C . ARG A 1 108 ? -3.711 8.083 19.511 1.00 85.62 108 ARG A C 1
ATOM 795 O O . ARG A 1 108 ? -4.901 8.383 19.581 1.00 85.62 108 ARG A O 1
ATOM 802 N N . GLY A 1 109 ? -2.745 8.981 19.307 1.00 86.75 109 GLY A N 1
ATOM 803 C CA . GLY A 1 109 ? -2.978 10.414 19.103 1.00 86.75 109 GLY A CA 1
ATOM 804 C C . GLY A 1 109 ? -3.234 10.818 17.649 1.00 86.75 109 GLY A C 1
ATOM 805 O O . GLY A 1 109 ? -3.403 12.010 17.378 1.00 86.75 109 GLY A O 1
ATOM 806 N N . ILE A 1 110 ? -3.229 9.855 16.722 1.00 94.25 110 ILE A N 1
ATOM 807 C CA . ILE A 1 110 ? -3.372 10.080 15.284 1.00 94.25 110 ILE A CA 1
ATOM 808 C C . ILE A 1 110 ? -4.749 9.607 14.814 1.00 94.25 110 ILE A C 1
ATOM 810 O O . ILE A 1 110 ? -5.287 8.600 15.266 1.00 94.25 110 ILE A O 1
ATOM 814 N N . THR A 1 111 ? -5.337 10.344 13.880 1.00 94.69 111 THR A N 1
ATOM 815 C CA . THR A 1 111 ? -6.660 10.067 13.310 1.00 94.69 111 THR A CA 1
ATOM 816 C C . THR A 1 111 ? -6.575 9.824 11.806 1.00 94.69 111 THR A C 1
ATOM 818 O O . THR A 1 111 ? -5.716 10.381 11.121 1.00 94.69 111 THR A O 1
ATOM 821 N N . THR A 1 112 ? -7.525 9.059 11.259 1.00 94.62 112 THR A N 1
ATOM 822 C CA . THR A 1 112 ? -7.647 8.839 9.806 1.00 94.62 112 THR A CA 1
ATOM 823 C C . THR A 1 112 ? -7.727 10.165 9.038 1.00 94.62 112 THR A C 1
ATOM 825 O O . THR A 1 112 ? -7.073 10.333 8.015 1.00 94.62 112 THR A O 1
ATOM 828 N N . THR A 1 113 ? -8.469 11.148 9.561 1.00 93.69 113 THR A N 1
ATOM 829 C CA . THR A 1 113 ? -8.620 12.477 8.942 1.00 93.69 113 THR A CA 1
ATOM 830 C C . THR A 1 113 ? -7.297 13.235 8.844 1.00 93.69 113 THR A C 1
ATOM 832 O O . THR A 1 113 ? -7.043 13.883 7.832 1.00 93.69 113 THR A O 1
ATOM 835 N N . GLN A 1 114 ? -6.445 13.153 9.870 1.00 96.12 114 GLN A N 1
ATOM 836 C CA . GLN A 1 114 ? -5.114 13.767 9.856 1.00 96.12 114 GLN A CA 1
ATOM 837 C C . GLN A 1 114 ? -4.211 13.136 8.795 1.00 96.12 114 GLN A C 1
ATOM 839 O O . GLN A 1 114 ? -3.573 13.860 8.035 1.00 96.12 114 GLN A O 1
ATOM 844 N N . LEU A 1 115 ? -4.204 11.804 8.700 1.00 96.00 115 LEU A N 1
ATOM 845 C CA . LEU A 1 115 ? -3.421 11.086 7.691 1.00 96.00 115 LEU A CA 1
ATOM 846 C C . LEU A 1 115 ? -3.924 11.367 6.266 1.00 96.00 115 LEU A C 1
ATOM 848 O O . LEU A 1 115 ? -3.118 11.632 5.380 1.00 96.00 115 LEU A O 1
ATOM 852 N N . HIS A 1 116 ? -5.243 11.405 6.042 1.00 94.25 116 HIS A N 1
ATOM 853 C CA . HIS A 1 116 ? -5.807 11.815 4.751 1.00 94.25 116 HIS A CA 1
ATOM 854 C C . HIS A 1 116 ? -5.462 13.267 4.392 1.00 94.25 116 HIS A C 1
ATOM 856 O O . HIS A 1 116 ? -5.156 13.550 3.237 1.00 94.25 116 HIS A O 1
ATOM 862 N N . ALA A 1 117 ? -5.487 14.191 5.360 1.00 94.62 117 ALA A N 1
ATOM 863 C CA . ALA A 1 117 ? -5.089 15.577 5.124 1.00 94.62 117 ALA A CA 1
ATOM 864 C C . ALA A 1 117 ? -3.605 15.683 4.747 1.00 94.62 117 ALA A C 1
ATOM 866 O O . ALA A 1 117 ? -3.275 16.407 3.811 1.00 94.62 117 ALA A O 1
ATOM 867 N N . LEU A 1 118 ? -2.731 14.933 5.426 1.00 95.81 118 LEU A N 1
ATOM 868 C CA . LEU A 1 118 ? -1.313 14.840 5.082 1.00 95.81 118 LEU A CA 1
ATOM 869 C C . LEU A 1 118 ? -1.118 14.364 3.638 1.00 95.81 118 LEU A C 1
ATOM 871 O O . LEU A 1 118 ? -0.462 15.057 2.863 1.00 95.81 118 LEU A O 1
ATOM 875 N N . ILE A 1 119 ? -1.723 13.228 3.272 1.00 93.50 119 ILE A N 1
ATOM 876 C CA . ILE A 1 119 ? -1.640 12.661 1.916 1.00 93.50 119 ILE A CA 1
ATOM 877 C C . ILE A 1 119 ? -2.103 13.695 0.884 1.00 93.50 119 ILE A C 1
ATOM 879 O O . ILE A 1 119 ? -1.362 14.014 -0.042 1.00 93.50 119 ILE A O 1
ATOM 883 N N . ALA A 1 120 ? -3.284 14.286 1.086 1.00 91.75 120 ALA A N 1
ATOM 884 C CA . ALA A 1 120 ? -3.858 15.235 0.139 1.00 91.75 120 ALA A CA 1
ATOM 885 C C . ALA A 1 120 ? -2.986 16.488 -0.054 1.00 91.75 120 ALA A C 1
ATOM 887 O O . ALA A 1 120 ? -2.868 16.990 -1.168 1.00 91.75 120 ALA A O 1
ATOM 888 N N . VAL A 1 121 ? -2.373 17.016 1.011 1.00 92.94 121 VAL A N 1
ATOM 889 C CA . VAL A 1 121 ? -1.516 18.211 0.914 1.00 92.94 121 VAL A CA 1
ATOM 890 C C . VAL A 1 121 ? -0.175 17.887 0.263 1.00 92.94 121 VAL A C 1
ATOM 892 O O . VAL A 1 121 ? 0.310 18.702 -0.518 1.00 92.94 121 VAL A O 1
ATOM 895 N N . VAL A 1 122 ? 0.401 16.712 0.536 1.00 92.38 122 VAL A N 1
ATOM 896 C CA . VAL A 1 122 ? 1.642 16.252 -0.109 1.00 92.38 122 VAL A CA 1
ATOM 897 C C . VAL A 1 122 ? 1.440 16.039 -1.608 1.00 92.38 122 VAL A C 1
ATOM 899 O O . VAL A 1 122 ? 2.277 16.480 -2.390 1.00 92.38 122 VAL A O 1
ATOM 902 N N . GLU A 1 123 ? 0.334 15.414 -2.018 1.00 87.56 123 GLU A N 1
ATOM 903 C CA . GLU A 1 123 ? 0.044 15.155 -3.436 1.00 87.56 123 GLU A CA 1
ATOM 904 C C . GLU A 1 123 ? -0.257 16.438 -4.209 1.00 87.56 123 GLU A C 1
ATOM 906 O O . GLU A 1 123 ? 0.216 16.629 -5.326 1.00 87.56 123 GLU A O 1
ATOM 911 N N . GLU A 1 124 ? -1.030 17.341 -3.609 1.00 88.62 124 GLU A N 1
ATOM 912 C CA . GLU A 1 124 ? -1.479 18.540 -4.302 1.00 88.62 124 GLU A CA 1
ATOM 913 C C . GLU A 1 124 ? -0.511 19.714 -4.171 1.00 88.62 124 GLU A C 1
ATOM 915 O O . GLU A 1 124 ? -0.638 20.677 -4.921 1.00 88.62 124 GLU A O 1
ATOM 920 N N . GLY A 1 125 ? 0.412 19.713 -3.206 1.00 85.12 125 GLY A N 1
ATOM 921 C CA . GLY A 1 125 ? 1.346 20.817 -2.942 1.00 85.12 125 GLY A CA 1
ATOM 922 C C . GLY A 1 125 ? 0.681 22.129 -2.496 1.00 85.12 125 GLY A C 1
ATOM 923 O O . GLY A 1 125 ? 1.302 23.188 -2.536 1.00 85.12 125 GLY A O 1
ATOM 924 N N . ALA A 1 126 ? -0.610 22.105 -2.143 1.00 87.69 126 ALA A N 1
ATOM 925 C CA . ALA A 1 126 ? -1.334 23.263 -1.619 1.00 87.69 126 ALA A CA 1
ATOM 926 C C . ALA A 1 126 ? -2.614 22.857 -0.877 1.00 87.69 126 ALA A C 1
ATOM 928 O O . ALA A 1 126 ? -3.448 22.126 -1.414 1.00 87.69 126 ALA A O 1
ATOM 929 N N . PHE A 1 127 ? -2.862 23.453 0.295 1.00 89.81 127 PHE A N 1
ATOM 930 C CA . PHE A 1 127 ? -4.078 23.209 1.088 1.00 89.81 127 PHE A CA 1
ATOM 931 C C . PHE A 1 127 ? -5.385 23.456 0.322 1.00 89.81 127 PHE A C 1
ATOM 933 O O . PHE A 1 127 ? -6.362 22.740 0.519 1.00 89.81 127 PHE A O 1
ATOM 940 N N . ALA A 1 128 ? -5.428 24.471 -0.546 1.00 89.31 128 ALA A N 1
ATOM 941 C CA . ALA A 1 128 ? -6.631 24.792 -1.313 1.00 89.31 128 ALA A CA 1
ATOM 942 C C . ALA A 1 128 ? -6.938 23.747 -2.402 1.00 89.31 128 ALA A C 1
ATOM 944 O O . ALA A 1 128 ? -8.104 23.446 -2.649 1.00 89.31 128 ALA A O 1
ATOM 945 N N . ARG A 1 129 ? -5.908 23.188 -3.051 1.00 89.81 129 ARG A N 1
ATOM 946 C CA . ARG A 1 129 ? -6.069 22.102 -4.030 1.00 89.81 129 ARG A CA 1
ATOM 947 C C . ARG A 1 129 ? -6.422 20.787 -3.333 1.00 89.81 129 ARG A C 1
ATOM 949 O O . ARG A 1 129 ? -7.419 20.172 -3.698 1.00 89.81 129 ARG A O 1
ATOM 956 N N . ALA A 1 130 ? -5.717 20.465 -2.245 1.00 90.25 130 ALA A N 1
ATOM 957 C CA . ALA A 1 130 ? -5.999 19.318 -1.380 1.00 90.25 130 ALA A CA 1
ATOM 958 C C . ALA A 1 130 ? -7.459 19.288 -0.906 1.00 90.25 130 ALA A C 1
ATOM 960 O O . ALA A 1 130 ? -8.140 18.273 -1.014 1.00 90.25 130 ALA A O 1
ATOM 961 N N . ALA A 1 131 ? -7.968 20.425 -0.431 1.00 90.75 131 ALA A N 1
ATOM 962 C CA . ALA A 1 131 ? -9.345 20.555 0.029 1.00 90.75 131 ALA A CA 1
ATOM 963 C C . ALA A 1 131 ? -10.374 20.347 -1.090 1.00 90.75 131 ALA A C 1
ATOM 965 O O . ALA A 1 131 ? -11.338 19.606 -0.894 1.00 90.75 131 ALA A O 1
ATOM 966 N N . ARG A 1 132 ? -10.141 20.935 -2.274 1.00 90.81 132 ARG A N 1
ATOM 967 C CA . ARG A 1 132 ? -11.005 20.738 -3.447 1.00 90.81 132 ARG A CA 1
ATOM 968 C C . ARG A 1 132 ? -11.041 19.276 -3.882 1.00 90.81 132 ARG A C 1
ATOM 970 O O . ARG A 1 132 ? -12.131 18.734 -4.028 1.00 90.81 132 ARG A O 1
ATOM 977 N N . ARG A 1 133 ? -9.881 18.624 -4.019 1.00 86.06 133 ARG A N 1
ATOM 978 C CA . ARG A 1 133 ? -9.800 17.206 -4.407 1.00 86.06 133 ARG A CA 1
ATOM 979 C C . ARG A 1 133 ? -10.447 16.280 -3.379 1.00 86.06 133 ARG A C 1
ATOM 981 O O . ARG A 1 133 ? -11.120 15.332 -3.757 1.00 86.06 133 ARG A O 1
ATOM 988 N N . ALA A 1 134 ? -10.290 16.575 -2.090 1.00 82.56 134 ALA A N 1
ATOM 989 C CA . ALA A 1 134 ? -10.896 15.792 -1.016 1.00 82.56 134 ALA A CA 1
ATOM 990 C C . ALA A 1 134 ? -12.399 16.072 -0.805 1.00 82.56 134 ALA A C 1
ATOM 992 O O . ALA A 1 134 ? -13.013 15.430 0.049 1.00 82.56 134 ALA A O 1
ATOM 993 N N . GLY A 1 135 ? -12.990 17.053 -1.503 1.00 87.44 135 GLY A N 1
ATOM 994 C CA . GLY A 1 135 ? -14.373 17.484 -1.272 1.00 87.44 135 GLY A CA 1
ATOM 995 C C . GLY A 1 135 ? -14.601 18.046 0.138 1.00 87.44 135 GLY A C 1
ATOM 996 O O . GLY A 1 135 ? -15.655 17.836 0.736 1.00 87.44 135 GLY A O 1
ATOM 997 N N . ARG A 1 136 ? -13.595 18.710 0.725 1.00 90.50 136 ARG A N 1
ATOM 998 C CA . ARG A 1 136 ? -13.628 19.245 2.099 1.00 90.50 136 ARG A CA 1
ATOM 999 C C . ARG A 1 136 ? -13.360 20.747 2.123 1.00 90.50 136 ARG A C 1
ATOM 1001 O O . ARG A 1 136 ? -12.741 21.308 1.227 1.00 90.50 136 ARG A O 1
ATOM 1008 N N . ALA A 1 137 ? -13.762 21.406 3.209 1.00 93.19 137 ALA A N 1
ATOM 1009 C CA . ALA A 1 137 ? -13.410 22.804 3.442 1.00 93.19 137 ALA A CA 1
ATOM 1010 C C . ALA A 1 137 ? -11.894 22.969 3.674 1.00 93.19 137 ALA A C 1
ATOM 1012 O O . ALA A 1 137 ? -11.293 22.219 4.448 1.00 93.19 137 ALA A O 1
ATOM 1013 N N . ARG A 1 138 ? -11.282 24.009 3.086 1.00 93.25 138 ARG A N 1
ATOM 1014 C CA . ARG A 1 138 ? -9.844 24.323 3.247 1.00 93.25 138 ARG A CA 1
ATOM 1015 C C . ARG A 1 138 ? -9.416 24.410 4.712 1.00 93.25 138 ARG A C 1
ATOM 1017 O O . ARG A 1 138 ? -8.388 23.849 5.083 1.00 93.25 138 ARG A O 1
ATOM 1024 N N . ALA A 1 139 ? -10.220 25.068 5.547 1.00 93.50 139 ALA A N 1
ATOM 1025 C CA . ALA A 1 139 ? -9.947 25.192 6.976 1.00 93.50 139 ALA A CA 1
ATOM 1026 C C . ALA A 1 139 ? -9.924 23.830 7.693 1.00 93.50 139 ALA A C 1
ATOM 1028 O O . ALA A 1 139 ? -9.138 23.646 8.616 1.00 93.50 139 ALA A O 1
ATOM 1029 N N . ALA A 1 140 ? -10.736 22.858 7.260 1.00 92.88 140 ALA A N 1
ATOM 1030 C CA . ALA A 1 140 ? -10.750 21.522 7.851 1.00 92.88 140 ALA A CA 1
ATOM 1031 C C . ALA A 1 140 ? -9.463 20.745 7.529 1.00 92.88 140 ALA A C 1
ATOM 1033 O O . ALA A 1 140 ? -8.863 20.180 8.440 1.00 92.88 140 ALA A O 1
ATOM 1034 N N . VAL A 1 141 ? -9.003 20.780 6.271 1.00 93.88 141 VAL A N 1
ATOM 1035 C CA . VAL A 1 141 ? -7.738 20.138 5.859 1.00 93.88 141 VAL A CA 1
ATOM 1036 C C . VAL A 1 141 ? -6.543 20.785 6.559 1.00 93.88 141 VAL A C 1
ATOM 1038 O O . VAL A 1 141 ? -5.704 20.081 7.113 1.00 93.88 141 VAL A O 1
ATOM 1041 N N . HIS A 1 142 ? -6.498 22.120 6.610 1.00 93.50 142 HIS A N 1
ATOM 1042 C CA . HIS A 1 142 ? -5.434 22.842 7.309 1.00 93.50 142 HIS A CA 1
ATOM 1043 C C . HIS A 1 142 ? -5.402 22.516 8.810 1.00 93.50 142 HIS A C 1
ATOM 1045 O O . HIS A 1 142 ? -4.342 22.206 9.345 1.00 93.50 142 HIS A O 1
ATOM 1051 N N . ARG A 1 143 ? -6.557 22.524 9.496 1.00 94.94 143 ARG A N 1
ATOM 1052 C CA . ARG A 1 143 ? -6.635 22.157 10.922 1.00 94.94 143 ARG A CA 1
ATOM 1053 C C . ARG A 1 143 ? -6.192 20.719 11.174 1.00 94.94 143 ARG A C 1
ATOM 1055 O O . ARG A 1 143 ? -5.472 20.479 12.135 1.00 94.94 143 ARG A O 1
ATOM 1062 N N . ALA A 1 144 ? -6.598 19.777 10.323 1.00 95.69 144 ALA A N 1
ATOM 1063 C CA . ALA A 1 144 ? -6.180 18.385 10.444 1.00 95.69 144 ALA A CA 1
ATOM 1064 C C . ALA A 1 144 ? -4.654 18.244 10.296 1.00 95.69 144 ALA A C 1
ATOM 1066 O O . ALA A 1 144 ? -4.025 17.626 11.149 1.00 95.69 144 ALA A O 1
ATOM 1067 N N . ALA A 1 145 ? -4.047 18.879 9.291 1.00 94.56 145 ALA A N 1
ATOM 1068 C CA . ALA A 1 145 ? -2.594 18.876 9.112 1.00 94.56 145 ALA A CA 1
ATOM 1069 C C . ALA A 1 145 ? -1.848 19.500 10.306 1.00 94.56 145 ALA A C 1
ATOM 1071 O O . ALA A 1 145 ? -0.934 18.885 10.846 1.00 94.56 145 ALA A O 1
ATOM 1072 N N . ARG A 1 146 ? -2.293 20.666 10.792 1.00 94.69 146 ARG A N 1
ATOM 1073 C CA . ARG A 1 146 ? -1.681 21.337 11.954 1.00 94.69 146 ARG A CA 1
ATOM 1074 C C . ARG A 1 146 ? -1.815 20.527 13.242 1.00 94.69 146 ARG A C 1
ATOM 1076 O O . ARG A 1 146 ? -0.896 20.483 14.052 1.00 94.69 146 ARG A O 1
ATOM 1083 N N . GLN A 1 147 ? -2.946 19.851 13.437 1.00 95.12 147 GLN A N 1
ATOM 1084 C CA . GLN A 1 147 ? -3.120 18.968 14.588 1.00 95.12 147 GLN A CA 1
ATOM 1085 C C . GLN A 1 147 ? -2.218 17.729 14.487 1.00 95.12 147 GLN A C 1
ATOM 1087 O O . GLN A 1 147 ? -1.773 17.239 15.518 1.00 95.12 147 GLN A O 1
ATOM 1092 N N . LEU A 1 148 ? -1.933 17.235 13.275 1.00 95.44 148 LEU A N 1
ATOM 1093 C CA . LEU A 1 148 ? -0.964 16.157 13.073 1.00 95.44 148 LEU A CA 1
ATOM 1094 C C . LEU A 1 148 ? 0.449 16.600 13.467 1.00 95.44 148 LEU A C 1
ATOM 1096 O O . LEU A 1 148 ? 1.092 15.908 14.248 1.00 95.44 148 LEU A O 1
ATOM 1100 N N . GLU A 1 149 ? 0.898 17.766 12.996 1.00 94.19 149 GLU A N 1
ATOM 1101 C CA . GLU A 1 149 ? 2.189 18.358 13.389 1.00 94.19 149 GLU A CA 1
ATOM 1102 C C . GLU A 1 149 ? 2.290 18.509 14.909 1.00 94.19 149 GLU A C 1
ATOM 1104 O O . GLU A 1 149 ? 3.264 18.068 15.519 1.00 94.19 149 GLU A O 1
ATOM 1109 N N . LYS A 1 150 ? 1.226 19.014 15.549 1.00 92.06 150 LYS A N 1
ATOM 1110 C CA . LYS A 1 150 ? 1.140 19.121 17.011 1.00 92.06 150 LYS A CA 1
ATOM 1111 C C . LYS A 1 150 ? 1.243 17.762 17.709 1.00 92.06 150 LYS A C 1
ATOM 1113 O O . LYS A 1 150 ? 1.961 17.651 18.696 1.00 92.06 150 LYS A O 1
ATOM 1118 N N . SER A 1 151 ? 0.541 16.738 17.218 1.00 91.19 151 SER A N 1
ATOM 1119 C CA . SER A 1 151 ? 0.613 15.380 17.779 1.00 91.19 151 SER A CA 1
ATOM 1120 C C . SER A 1 151 ? 2.007 14.755 17.635 1.00 91.19 151 SER A C 1
ATOM 1122 O O . SER A 1 151 ? 2.393 13.932 18.464 1.00 91.19 151 SER A O 1
ATOM 1124 N N . LEU A 1 152 ? 2.759 15.123 16.595 1.00 90.38 152 LEU A N 1
ATOM 1125 C CA . LEU A 1 152 ? 4.108 14.609 16.340 1.00 90.38 152 LEU A CA 1
ATOM 1126 C C . LEU A 1 152 ? 5.216 15.461 16.969 1.00 90.38 152 LEU A C 1
ATOM 1128 O O . LEU A 1 152 ? 6.331 14.964 17.140 1.00 90.38 152 LEU A O 1
ATOM 1132 N N . GLY A 1 153 ? 4.907 16.708 17.328 1.00 88.81 153 GLY A N 1
ATOM 1133 C CA . GLY A 1 153 ? 5.866 17.681 17.840 1.00 88.81 153 GLY A CA 1
ATOM 1134 C C . GLY A 1 153 ? 6.895 18.103 16.790 1.00 88.81 153 GLY A C 1
ATOM 1135 O O . GLY A 1 153 ? 8.047 18.327 17.141 1.00 88.81 153 GLY A O 1
ATOM 1136 N N . THR A 1 154 ? 6.515 18.131 15.509 1.00 90.88 154 THR A N 1
ATOM 1137 C CA . THR A 1 154 ? 7.405 18.514 14.405 1.00 90.88 154 THR A CA 1
ATOM 1138 C C . THR A 1 154 ? 6.618 19.120 13.250 1.00 90.88 154 THR A C 1
ATOM 1140 O O . THR A 1 154 ? 5.480 18.716 12.992 1.00 90.88 154 THR A O 1
ATOM 1143 N N . ASP A 1 155 ? 7.238 20.067 12.549 1.00 93.06 155 ASP A N 1
ATOM 1144 C CA . ASP A 1 155 ? 6.671 20.672 11.352 1.00 93.06 155 ASP A CA 1
ATOM 1145 C C . ASP A 1 155 ? 6.798 19.706 10.167 1.00 93.06 155 ASP A C 1
ATOM 1147 O O . ASP A 1 155 ? 7.875 19.235 9.798 1.00 93.06 155 ASP A O 1
ATOM 1151 N N . LEU A 1 156 ? 5.661 19.398 9.556 1.00 94.81 156 LEU A N 1
ATOM 1152 C CA . LEU A 1 156 ? 5.553 18.587 8.347 1.00 94.81 156 LEU A CA 1
ATOM 1153 C C . LEU A 1 156 ? 5.449 19.473 7.101 1.00 94.81 156 LEU A C 1
ATOM 1155 O O . LEU A 1 156 ? 5.677 19.017 5.979 1.00 94.81 156 LEU A O 1
ATOM 1159 N N . PHE A 1 157 ? 5.097 20.742 7.285 1.00 94.00 157 PHE A N 1
ATOM 1160 C CA . PHE A 1 157 ? 4.845 21.675 6.206 1.00 94.00 157 PHE A CA 1
ATOM 1161 C C . PHE A 1 157 ? 5.543 23.008 6.445 1.00 94.00 157 PHE A C 1
ATOM 1163 O O . PHE A 1 157 ? 5.268 23.720 7.410 1.00 94.00 157 PHE A O 1
ATOM 1170 N N . GLU A 1 158 ? 6.373 23.394 5.487 1.00 90.81 158 GLU A N 1
ATOM 1171 C CA . GLU A 1 158 ? 7.018 24.697 5.453 1.00 90.81 158 GLU A CA 1
ATOM 1172 C C . GLU A 1 158 ? 6.164 25.683 4.654 1.00 90.81 158 GLU A C 1
ATOM 1174 O O . GLU A 1 158 ? 5.656 25.369 3.570 1.00 90.81 158 GLU A O 1
ATOM 1179 N N . VAL A 1 159 ? 6.014 26.898 5.180 1.00 84.44 159 VAL A N 1
ATOM 1180 C CA . VAL A 1 159 ? 5.370 27.999 4.460 1.00 84.44 159 VAL A CA 1
ATOM 1181 C C . VAL A 1 159 ? 6.408 28.658 3.558 1.00 84.44 159 VAL A C 1
ATOM 1183 O O . VAL A 1 159 ? 7.473 29.057 4.020 1.00 84.44 159 VAL A O 1
ATOM 1186 N N . THR A 1 160 ? 6.095 28.786 2.272 1.00 81.94 160 THR A N 1
ATOM 1187 C CA . THR A 1 160 ? 6.949 29.434 1.271 1.00 81.94 160 THR A CA 1
ATOM 1188 C C . THR A 1 160 ? 6.196 30.573 0.586 1.00 81.94 160 THR A C 1
ATOM 1190 O O . THR A 1 160 ? 4.968 30.658 0.651 1.00 81.94 160 THR A O 1
ATOM 1193 N N . SER A 1 161 ? 6.917 31.441 -0.129 1.00 76.81 161 SER A N 1
ATOM 1194 C CA . SER A 1 161 ? 6.324 32.514 -0.944 1.00 76.81 161 SER A CA 1
ATOM 1195 C C . SER A 1 161 ? 5.379 32.001 -2.041 1.00 76.81 161 SER A C 1
ATOM 1197 O O . SER A 1 161 ? 4.491 32.730 -2.474 1.00 76.81 161 SER A O 1
ATOM 1199 N N . PHE A 1 162 ? 5.524 30.737 -2.458 1.00 69.12 162 PHE A N 1
ATOM 1200 C CA . PHE A 1 162 ? 4.704 30.089 -3.489 1.00 69.12 162 PHE A CA 1
ATOM 1201 C C . PHE A 1 162 ? 3.638 29.137 -2.923 1.00 69.12 162 PHE A C 1
ATOM 1203 O O . PHE A 1 162 ? 2.914 28.493 -3.686 1.00 69.12 162 PHE A O 1
ATOM 1210 N N . GLY A 1 163 ? 3.518 29.030 -1.596 1.00 76.06 163 GLY A N 1
ATOM 1211 C CA . GLY A 1 163 ? 2.511 28.200 -0.946 1.00 76.06 163 GLY A CA 1
ATOM 1212 C C . GLY A 1 163 ? 3.079 27.364 0.190 1.00 76.06 163 GLY A C 1
ATOM 1213 O O . GLY A 1 163 ? 3.628 27.891 1.152 1.00 76.06 163 GLY A O 1
ATOM 1214 N N . VAL A 1 164 ? 2.852 26.054 0.130 1.00 85.56 164 VAL A N 1
ATOM 1215 C CA . VAL A 1 164 ? 3.210 25.129 1.207 1.00 85.56 164 VAL A CA 1
ATOM 1216 C C . VAL A 1 164 ? 4.016 23.987 0.632 1.00 85.56 164 VAL A C 1
ATOM 1218 O O . VAL A 1 164 ? 3.590 23.352 -0.331 1.00 85.56 164 VAL A O 1
ATOM 1221 N N . ARG A 1 165 ? 5.174 23.729 1.232 1.00 88.19 165 ARG A N 1
ATOM 1222 C CA . ARG A 1 165 ? 6.090 22.678 0.808 1.00 88.19 165 ARG A CA 1
ATOM 1223 C C . ARG A 1 165 ? 6.142 21.587 1.879 1.00 88.19 165 ARG A C 1
ATOM 1225 O O . ARG A 1 165 ? 6.403 21.910 3.036 1.00 88.19 165 ARG A O 1
ATOM 1232 N N . PRO A 1 166 ? 5.887 20.314 1.540 1.00 92.94 166 PRO A N 1
ATOM 1233 C CA . PRO A 1 166 ? 6.060 19.233 2.498 1.00 92.94 166 PRO A CA 1
ATOM 1234 C C . PRO A 1 166 ? 7.546 19.022 2.809 1.00 92.94 166 PRO A C 1
ATOM 1236 O O . PRO A 1 166 ? 8.395 19.107 1.916 1.00 92.94 166 PRO A O 1
ATOM 1239 N N . THR A 1 167 ? 7.854 18.710 4.065 1.00 93.50 167 THR A N 1
ATOM 1240 C CA . THR A 1 167 ? 9.188 18.252 4.469 1.00 93.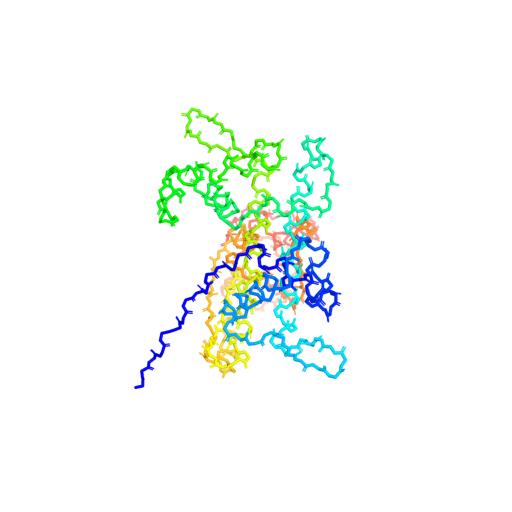50 167 THR A CA 1
ATOM 1241 C C . THR A 1 167 ? 9.458 16.837 3.941 1.00 93.50 167 THR A C 1
ATOM 1243 O O . THR A 1 167 ? 8.559 16.135 3.458 1.00 93.50 167 THR A O 1
ATOM 1246 N N . ARG A 1 168 ? 10.712 16.374 4.032 1.00 90.81 168 ARG A N 1
ATOM 1247 C CA . ARG A 1 168 ? 11.077 14.999 3.640 1.00 90.81 168 ARG A CA 1
ATOM 1248 C C . ARG A 1 168 ? 10.336 13.969 4.498 1.00 90.81 168 ARG A C 1
ATOM 1250 O O . ARG A 1 168 ? 9.933 12.915 4.009 1.00 90.81 168 ARG A O 1
ATOM 1257 N N . GLU A 1 169 ? 10.150 14.290 5.769 1.00 91.88 169 GLU A N 1
ATOM 1258 C CA . GLU A 1 169 ? 9.438 13.521 6.780 1.00 91.88 169 GLU A CA 1
ATOM 1259 C C . GLU A 1 169 ? 7.949 13.434 6.440 1.00 91.88 169 GLU A C 1
ATOM 1261 O O . GLU A 1 169 ? 7.384 12.340 6.453 1.00 91.88 169 GLU A O 1
ATOM 1266 N N . ALA A 1 170 ? 7.335 14.550 6.036 1.00 94.75 170 ALA A N 1
ATOM 1267 C CA . ALA A 1 170 ? 5.950 14.577 5.579 1.00 94.75 170 ALA A CA 1
ATOM 1268 C C . ALA A 1 170 ? 5.734 13.716 4.333 1.00 94.75 170 ALA A C 1
ATOM 1270 O O . ALA A 1 170 ? 4.791 12.926 4.294 1.00 94.75 170 ALA A O 1
ATOM 1271 N N . ALA A 1 171 ? 6.630 13.809 3.344 1.00 92.31 171 ALA A N 1
ATOM 1272 C CA . ALA A 1 171 ? 6.557 12.993 2.135 1.00 92.31 171 ALA A CA 1
ATOM 1273 C C . ALA A 1 171 ? 6.661 11.488 2.448 1.00 92.31 171 ALA A C 1
ATOM 1275 O O . ALA A 1 171 ? 5.879 10.688 1.934 1.00 92.31 171 ALA A O 1
ATOM 1276 N N . ARG A 1 172 ? 7.583 11.099 3.338 1.00 91.12 172 ARG A N 1
ATOM 1277 C CA . ARG A 1 172 ? 7.749 9.705 3.784 1.00 91.12 172 ARG A CA 1
ATOM 1278 C C . ARG A 1 172 ? 6.546 9.195 4.573 1.00 91.12 172 ARG A C 1
ATOM 1280 O O . ARG A 1 172 ? 6.075 8.090 4.314 1.00 91.12 172 ARG A O 1
ATOM 1287 N N . LEU A 1 173 ? 6.034 9.986 5.516 1.00 94.94 173 LEU A N 1
ATOM 1288 C CA . LEU A 1 173 ? 4.868 9.605 6.311 1.00 94.94 173 LEU A CA 1
ATOM 1289 C C . LEU A 1 173 ? 3.613 9.492 5.438 1.00 94.94 173 LEU A C 1
ATOM 1291 O O . LEU A 1 173 ? 2.854 8.540 5.597 1.00 94.94 173 LEU A O 1
ATOM 1295 N N . ALA A 1 174 ? 3.421 10.409 4.485 1.00 94.25 174 ALA A N 1
ATOM 1296 C CA . ALA A 1 174 ? 2.322 10.347 3.525 1.00 94.25 174 ALA A CA 1
ATOM 1297 C C . ALA A 1 174 ? 2.381 9.066 2.688 1.00 94.25 174 ALA A C 1
ATOM 1299 O O . ALA A 1 174 ? 1.367 8.386 2.553 1.00 94.25 174 ALA A O 1
ATOM 1300 N N . LEU A 1 175 ? 3.569 8.705 2.190 1.00 92.00 175 LEU A N 1
ATOM 1301 C CA . LEU A 1 175 ? 3.789 7.472 1.437 1.00 92.00 175 LEU A CA 1
ATOM 1302 C C . LEU A 1 175 ? 3.371 6.237 2.245 1.00 92.00 175 LEU A C 1
ATOM 1304 O O . LEU A 1 175 ? 2.543 5.447 1.798 1.00 92.00 175 LEU A O 1
ATOM 1308 N N . ARG A 1 176 ? 3.892 6.103 3.470 1.00 93.75 176 ARG A N 1
ATOM 1309 C CA . ARG A 1 176 ? 3.592 4.963 4.350 1.00 93.75 176 ARG A CA 1
ATOM 1310 C C . ARG A 1 176 ? 2.123 4.918 4.756 1.00 93.75 176 ARG A C 1
ATOM 1312 O O . ARG A 1 176 ? 1.540 3.840 4.783 1.00 93.75 176 ARG A O 1
ATOM 1319 N N . ALA A 1 177 ? 1.503 6.072 5.001 1.00 94.56 177 ALA A N 1
ATOM 1320 C CA . ALA A 1 177 ? 0.074 6.146 5.280 1.00 94.56 177 ALA A CA 1
ATOM 1321 C C . ALA A 1 177 ? -0.779 5.710 4.084 1.00 94.56 177 ALA A C 1
ATOM 1323 O O . ALA A 1 177 ? -1.790 5.034 4.267 1.00 94.56 177 ALA A O 1
ATOM 1324 N N . ARG A 1 178 ? -0.357 6.041 2.860 1.00 92.44 178 ARG A N 1
ATOM 1325 C CA . ARG A 1 178 ? -1.045 5.616 1.638 1.00 92.44 178 ARG A CA 1
ATOM 1326 C C . ARG A 1 178 ? -0.989 4.107 1.446 1.00 92.44 178 ARG A C 1
ATOM 1328 O O . ARG A 1 178 ? -2.014 3.502 1.153 1.00 92.44 178 ARG A O 1
ATOM 1335 N N . LEU A 1 179 ? 0.186 3.513 1.648 1.00 91.94 179 LEU A N 1
ATOM 1336 C CA . LEU A 1 179 ? 0.372 2.062 1.584 1.00 91.94 179 LEU A CA 1
ATOM 1337 C C . LEU A 1 179 ? -0.442 1.345 2.667 1.00 91.94 179 LEU A C 1
ATOM 1339 O O . LEU A 1 179 ? -1.138 0.381 2.368 1.00 91.94 179 LEU A O 1
ATOM 1343 N N . ALA A 1 180 ? -0.461 1.869 3.894 1.00 94.69 180 ALA A N 1
ATOM 1344 C CA . ALA A 1 180 ? -1.295 1.325 4.961 1.00 94.69 180 ALA A CA 1
ATOM 1345 C C . ALA A 1 180 ? -2.794 1.367 4.612 1.00 94.69 180 ALA A C 1
ATOM 1347 O O . ALA A 1 180 ? -3.511 0.404 4.861 1.00 94.69 180 ALA A O 1
ATOM 1348 N N . PHE A 1 181 ? -3.291 2.449 4.005 1.00 93.38 181 PHE A N 1
ATOM 1349 C CA . PHE A 1 181 ? -4.687 2.499 3.557 1.00 93.38 181 PHE A CA 1
ATOM 1350 C C . PHE A 1 181 ? -4.972 1.584 2.364 1.00 93.38 181 PHE A C 1
ATOM 1352 O O . PHE A 1 181 ? -6.071 1.036 2.294 1.00 93.38 181 PHE A O 1
ATOM 1359 N N . ALA A 1 182 ? -3.998 1.360 1.479 1.00 89.94 182 ALA A N 1
ATOM 1360 C CA . ALA A 1 182 ? -4.112 0.360 0.421 1.00 89.94 182 ALA A CA 1
ATOM 1361 C C . ALA A 1 182 ? -4.239 -1.063 0.998 1.00 89.94 182 ALA A C 1
ATOM 1363 O O . ALA A 1 182 ? -5.096 -1.817 0.548 1.00 89.94 182 ALA A O 1
ATOM 1364 N N . GLU A 1 183 ? -3.488 -1.405 2.052 1.00 92.50 183 GLU A N 1
ATOM 1365 C CA . GLU A 1 183 ? -3.636 -2.690 2.760 1.00 92.50 183 GLU A CA 1
ATOM 1366 C C . GLU A 1 183 ? -5.046 -2.876 3.334 1.00 92.50 183 GLU A C 1
ATOM 1368 O O . GLU A 1 183 ? -5.637 -3.945 3.197 1.00 92.50 183 GLU A O 1
ATOM 1373 N N . ILE A 1 184 ? -5.627 -1.829 3.932 1.00 94.00 184 ILE A N 1
ATOM 1374 C CA . ILE A 1 184 ? -7.000 -1.890 4.457 1.00 94.00 184 ILE A CA 1
ATOM 1375 C C . ILE A 1 184 ? -8.032 -2.043 3.333 1.00 94.00 184 ILE A C 1
ATOM 1377 O O . ILE A 1 184 ? -8.982 -2.812 3.480 1.00 94.00 184 ILE A O 1
ATOM 1381 N N . ALA A 1 185 ? -7.848 -1.349 2.209 1.00 89.69 185 ALA A N 1
ATOM 1382 C CA . ALA A 1 185 ? -8.723 -1.490 1.049 1.00 89.69 185 ALA A CA 1
ATOM 1383 C C . ALA A 1 185 ? -8.652 -2.910 0.459 1.00 89.69 185 ALA A C 1
ATOM 1385 O O . ALA A 1 185 ? -9.692 -3.499 0.161 1.00 89.69 185 ALA A O 1
ATOM 1386 N N . GLN A 1 186 ? -7.452 -3.494 0.367 1.00 88.50 186 GLN A N 1
ATOM 1387 C CA . GLN A 1 186 ? -7.272 -4.883 -0.065 1.00 88.50 186 GLN A CA 1
ATOM 1388 C C . GLN A 1 186 ? -7.923 -5.868 0.911 1.00 88.50 186 GLN A C 1
ATOM 1390 O O . GLN A 1 186 ? -8.609 -6.793 0.489 1.00 88.50 186 GLN A O 1
ATOM 1395 N N . ALA A 1 187 ? -7.822 -5.619 2.217 1.00 92.31 187 ALA A N 1
ATOM 1396 C CA . ALA A 1 187 ? -8.515 -6.412 3.228 1.00 92.31 187 ALA A CA 1
ATOM 1397 C C . ALA A 1 187 ? -10.044 -6.403 3.033 1.00 92.31 187 ALA A C 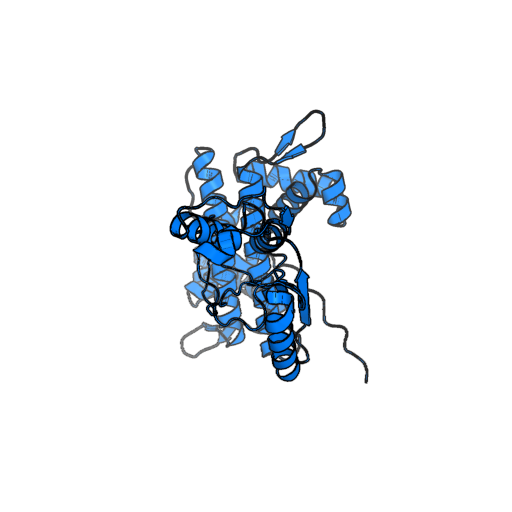1
ATOM 1399 O O . ALA A 1 187 ? -10.700 -7.439 3.122 1.00 92.31 187 ALA A O 1
ATOM 1400 N N . GLN A 1 188 ? -10.626 -5.235 2.743 1.00 90.69 188 GLN A N 1
ATOM 1401 C CA . GLN A 1 188 ? -12.057 -5.114 2.451 1.00 90.69 188 GLN A CA 1
ATOM 1402 C C . GLN A 1 188 ? -12.439 -5.846 1.158 1.00 90.69 188 GLN A C 1
ATOM 1404 O O . GLN A 1 188 ? -13.502 -6.467 1.112 1.00 90.69 188 GLN A O 1
ATOM 1409 N N . ALA A 1 189 ? -11.585 -5.796 0.132 1.00 86.94 189 ALA A N 1
ATOM 1410 C CA . ALA A 1 189 ? -11.791 -6.495 -1.132 1.00 86.94 189 ALA A CA 1
ATOM 1411 C C . ALA A 1 189 ? -11.741 -8.023 -0.967 1.00 86.94 189 ALA A C 1
ATOM 1413 O O . ALA A 1 189 ? -12.633 -8.715 -1.452 1.00 86.94 189 ALA A O 1
ATOM 1414 N N . GLU A 1 190 ? -10.760 -8.550 -0.230 1.00 88.44 190 GLU A N 1
ATOM 1415 C CA . GLU A 1 190 ? -10.640 -9.982 0.075 1.00 88.44 190 GLU A CA 1
ATOM 1416 C C . GLU A 1 190 ? -11.857 -10.503 0.847 1.00 88.44 190 GLU A C 1
ATOM 1418 O O . GLU A 1 190 ? -12.421 -11.540 0.496 1.00 88.44 190 GLU A O 1
ATOM 1423 N N . VAL A 1 191 ? -12.315 -9.755 1.858 1.00 90.62 191 VAL A N 1
ATOM 1424 C CA . VAL A 1 191 ? -13.523 -10.104 2.619 1.00 90.62 191 VAL A CA 1
ATOM 1425 C C . VAL A 1 191 ? -14.771 -10.064 1.734 1.00 90.62 191 VAL A C 1
ATOM 1427 O O . VAL A 1 191 ? -15.601 -10.970 1.797 1.00 90.62 191 VAL A O 1
ATOM 1430 N N . ALA A 1 192 ? -14.912 -9.049 0.877 1.00 87.06 192 ALA A N 1
ATOM 1431 C CA . ALA A 1 192 ? -16.047 -8.955 -0.039 1.00 87.06 192 ALA A CA 1
ATOM 1432 C C . ALA A 1 192 ? -16.067 -10.104 -1.063 1.00 87.06 192 ALA A C 1
ATOM 1434 O O . ALA A 1 192 ? -17.143 -10.644 -1.343 1.00 87.06 192 ALA A O 1
ATOM 1435 N N . ALA A 1 193 ? -14.894 -10.500 -1.569 1.00 83.75 193 ALA A N 1
ATOM 1436 C CA . ALA A 1 193 ? -14.725 -11.621 -2.488 1.00 83.75 193 ALA A CA 1
ATOM 1437 C C . ALA A 1 193 ? -15.063 -12.962 -1.820 1.00 83.75 193 ALA A C 1
ATOM 1439 O O . ALA A 1 193 ? -15.804 -13.756 -2.394 1.00 83.75 193 ALA A O 1
ATOM 1440 N N . ALA A 1 194 ? -14.606 -13.191 -0.583 1.00 85.06 194 ALA A N 1
ATOM 1441 C CA . ALA A 1 194 ? -14.943 -14.393 0.187 1.00 85.06 194 ALA A CA 1
ATOM 1442 C C . ALA A 1 194 ? -16.457 -14.538 0.434 1.00 85.06 194 ALA A C 1
ATOM 1444 O O . ALA A 1 194 ? -16.984 -15.646 0.458 1.00 85.06 194 ALA A O 1
ATOM 1445 N N . GLN A 1 195 ? -17.171 -13.417 0.559 1.00 83.88 195 GLN A N 1
ATOM 1446 C CA . GLN A 1 195 ? -18.627 -13.380 0.725 1.00 83.88 195 GLN A CA 1
ATOM 1447 C C . GLN A 1 195 ? -19.399 -13.441 -0.608 1.00 83.88 195 GLN A C 1
ATOM 1449 O O . GLN A 1 195 ? -20.629 -13.440 -0.598 1.00 83.88 195 GLN A O 1
ATOM 1454 N N . GLY A 1 196 ? -18.719 -13.422 -1.761 1.00 81.50 196 GLY A N 1
ATOM 1455 C CA . GLY A 1 196 ? -19.362 -13.327 -3.079 1.00 81.50 196 GLY A CA 1
ATOM 1456 C C . GLY A 1 196 ? -20.145 -12.021 -3.295 1.00 81.50 196 GLY A C 1
ATOM 1457 O O . GLY A 1 196 ? -21.036 -11.960 -4.141 1.00 81.50 196 GLY A O 1
ATOM 1458 N N . THR A 1 197 ? -19.863 -10.977 -2.505 1.00 74.75 197 THR A N 1
ATOM 1459 C CA . THR A 1 197 ? -20.610 -9.698 -2.516 1.00 74.75 197 THR A CA 1
ATOM 1460 C C . THR A 1 197 ? -19.872 -8.563 -3.210 1.00 74.75 197 THR A C 1
ATOM 1462 O O . THR A 1 197 ? -20.448 -7.496 -3.433 1.00 74.75 197 THR A O 1
ATOM 1465 N N . GLY A 1 198 ? -18.610 -8.775 -3.555 1.00 70.19 198 GLY A N 1
ATOM 1466 C CA . GLY A 1 198 ? -17.799 -7.806 -4.260 1.00 70.19 198 GLY A CA 1
ATOM 1467 C C . GLY A 1 198 ? -16.687 -8.492 -5.025 1.00 70.19 198 GLY A C 1
ATOM 1468 O O . GLY A 1 198 ? -16.313 -9.628 -4.750 1.00 70.19 198 GLY A O 1
ATOM 1469 N N . SER A 1 199 ? -16.178 -7.761 -5.995 1.00 69.62 199 SER A N 1
ATOM 1470 C CA . SER A 1 199 ? -15.016 -8.121 -6.773 1.00 69.62 199 SER A CA 1
ATOM 1471 C C . SER A 1 199 ? -13.801 -7.380 -6.244 1.00 69.62 199 SER A C 1
ATOM 1473 O O . SER A 1 199 ? -13.886 -6.186 -5.946 1.00 69.62 199 SER A O 1
ATOM 1475 N N . GLY A 1 200 ? -12.664 -8.063 -6.165 1.00 74.75 200 GLY A N 1
ATOM 1476 C CA . GLY A 1 200 ? -11.400 -7.365 -5.994 1.00 74.75 200 GLY A CA 1
ATOM 1477 C C . GLY A 1 200 ? -11.078 -6.508 -7.217 1.00 74.75 200 GLY A C 1
ATOM 1478 O O . GLY A 1 200 ? -11.715 -6.607 -8.272 1.00 74.75 200 GLY A O 1
ATOM 1479 N N . SER A 1 201 ? -10.076 -5.652 -7.063 1.00 84.69 201 SER A N 1
ATOM 1480 C CA . SER A 1 201 ? -9.451 -4.987 -8.196 1.00 84.69 201 SER A CA 1
ATOM 1481 C C . SER A 1 201 ? -7.942 -5.066 -8.083 1.00 84.69 201 SER A C 1
ATOM 1483 O O . SER A 1 201 ? -7.407 -4.955 -6.979 1.00 84.69 201 SER A O 1
ATOM 1485 N N . THR A 1 202 ? -7.265 -5.204 -9.217 1.00 89.25 202 THR A N 1
ATOM 1486 C CA . THR A 1 202 ? -5.804 -5.162 -9.287 1.00 89.25 202 THR A CA 1
ATOM 1487 C C . THR A 1 202 ? -5.364 -4.177 -10.352 1.00 89.25 202 THR A C 1
ATOM 1489 O O . THR A 1 202 ? -5.834 -4.218 -11.491 1.00 89.25 202 THR A O 1
ATOM 1492 N N . VAL A 1 203 ? -4.443 -3.295 -9.983 1.00 92.88 203 VAL A N 1
ATOM 1493 C CA . VAL A 1 203 ? -3.801 -2.360 -10.898 1.00 92.88 203 VAL A CA 1
ATOM 1494 C C . VAL A 1 203 ? -2.380 -2.833 -11.187 1.00 92.88 203 VAL A C 1
ATOM 1496 O O . VAL A 1 203 ? -1.526 -2.862 -10.301 1.00 92.88 203 VAL A O 1
ATOM 1499 N N . ILE A 1 204 ? -2.121 -3.186 -12.442 1.00 95.56 204 ILE A N 1
ATOM 1500 C CA . ILE A 1 204 ? -0.834 -3.693 -12.916 1.00 95.56 204 ILE A CA 1
ATOM 1501 C C . ILE A 1 204 ? -0.096 -2.557 -13.623 1.00 95.56 204 ILE A C 1
ATOM 1503 O O . ILE A 1 204 ? -0.545 -2.067 -14.655 1.00 95.56 204 ILE A O 1
ATOM 1507 N N . GLY A 1 205 ? 1.051 -2.147 -13.089 1.00 95.75 205 GLY A N 1
ATOM 1508 C CA . GLY A 1 205 ? 2.020 -1.342 -13.823 1.00 95.75 205 GLY A CA 1
ATOM 1509 C C . GLY A 1 205 ? 2.789 -2.232 -14.794 1.00 95.75 205 GLY A C 1
ATOM 1510 O O . GLY A 1 205 ? 3.388 -3.218 -14.376 1.00 95.75 205 GLY A O 1
ATOM 1511 N N . ALA A 1 206 ? 2.789 -1.909 -16.081 1.00 93.94 206 ALA A N 1
ATOM 1512 C CA . ALA A 1 206 ? 3.425 -2.708 -17.118 1.00 93.94 206 ALA A CA 1
ATOM 1513 C C . ALA A 1 206 ? 4.448 -1.877 -17.900 1.00 93.94 206 ALA A C 1
ATOM 1515 O O . ALA A 1 206 ? 4.139 -0.835 -18.479 1.00 93.94 206 ALA A O 1
ATOM 1516 N N . MET A 1 207 ? 5.685 -2.368 -17.953 1.00 90.00 207 MET A N 1
ATOM 1517 C CA . MET A 1 207 ? 6.715 -1.842 -18.850 1.00 90.00 207 MET A CA 1
ATOM 1518 C C . MET A 1 207 ? 6.568 -2.422 -20.275 1.00 90.00 207 MET A C 1
ATOM 1520 O O . MET A 1 207 ? 5.915 -3.456 -20.447 1.00 90.00 207 MET A O 1
ATOM 1524 N N . PRO A 1 208 ? 7.197 -1.815 -21.306 1.00 79.75 208 PRO A N 1
ATOM 1525 C CA . PRO A 1 208 ? 6.995 -2.189 -22.712 1.00 79.75 208 PRO A CA 1
ATOM 1526 C C . PRO A 1 208 ? 7.154 -3.677 -23.061 1.00 79.75 208 PRO A C 1
ATOM 1528 O O . PRO A 1 208 ? 6.425 -4.165 -23.915 1.00 79.75 208 PRO A O 1
ATOM 1531 N N . LEU A 1 209 ? 8.053 -4.419 -22.404 1.00 74.69 209 LEU A N 1
ATOM 1532 C CA . LEU A 1 209 ? 8.200 -5.868 -22.630 1.00 74.69 209 LEU A CA 1
ATOM 1533 C C . LEU A 1 209 ? 7.023 -6.663 -22.045 1.00 74.69 209 LEU A C 1
ATOM 1535 O O . LEU A 1 209 ? 6.454 -7.533 -22.701 1.00 74.69 209 LEU A O 1
ATOM 1539 N N . ALA A 1 210 ? 6.606 -6.318 -20.826 1.00 79.50 210 ALA A N 1
ATOM 1540 C CA . ALA A 1 210 ? 5.530 -7.006 -20.123 1.00 79.50 210 ALA A CA 1
ATOM 1541 C C . ALA A 1 210 ? 4.166 -6.797 -20.798 1.00 79.50 210 ALA A C 1
ATOM 1543 O O . ALA A 1 210 ? 3.351 -7.722 -20.844 1.00 79.50 210 ALA A O 1
ATOM 1544 N N . ARG A 1 211 ? 3.920 -5.600 -21.353 1.00 78.75 211 ARG A N 1
ATOM 1545 C CA . ARG A 1 211 ? 2.623 -5.244 -21.953 1.00 78.75 211 ARG A CA 1
ATOM 1546 C C . ARG A 1 211 ? 2.308 -5.997 -23.248 1.00 78.75 211 ARG A C 1
ATOM 1548 O O . ARG A 1 211 ? 1.141 -6.117 -23.591 1.00 78.75 211 ARG A O 1
ATOM 1555 N N . SER A 1 212 ? 3.319 -6.457 -23.985 1.00 79.12 212 SER A N 1
ATOM 1556 C CA . SER A 1 212 ? 3.128 -6.955 -25.355 1.00 79.12 212 SER A CA 1
ATOM 1557 C C . SER A 1 212 ? 2.578 -8.377 -25.411 1.00 79.12 212 SER A C 1
ATOM 1559 O O . SER A 1 212 ? 1.829 -8.708 -26.325 1.00 79.12 212 SER A O 1
ATOM 1561 N N . VAL A 1 213 ? 2.958 -9.231 -24.456 1.00 81.56 213 VAL A N 1
ATOM 1562 C CA . VAL A 1 213 ? 2.620 -10.665 -24.496 1.00 81.56 213 VAL A CA 1
ATOM 1563 C C . VAL A 1 213 ? 2.215 -11.184 -23.124 1.00 81.56 213 VAL A C 1
ATOM 1565 O O . VAL A 1 213 ? 1.142 -11.767 -22.983 1.00 81.56 213 VAL A O 1
ATOM 1568 N N . LEU A 1 214 ? 3.054 -10.964 -22.110 1.00 88.50 214 LEU A N 1
ATOM 1569 C CA . LEU A 1 214 ? 2.881 -11.574 -20.795 1.00 88.50 214 LEU A CA 1
ATOM 1570 C C . LEU A 1 214 ? 1.612 -11.087 -20.086 1.00 88.50 214 LEU A C 1
ATOM 1572 O O . LEU A 1 214 ? 0.750 -11.899 -19.755 1.00 88.50 214 LEU A O 1
ATOM 1576 N N . VAL A 1 215 ? 1.487 -9.771 -19.877 1.00 92.38 215 VAL A N 1
ATOM 1577 C CA . VAL A 1 215 ? 0.354 -9.183 -19.147 1.00 92.38 215 VAL A CA 1
ATOM 1578 C C . VAL A 1 215 ? -0.973 -9.501 -19.841 1.00 92.38 215 VAL A C 1
ATOM 1580 O O . VAL A 1 215 ? -1.852 -10.024 -19.163 1.00 92.38 215 VAL A O 1
ATOM 1583 N N . PRO A 1 216 ? -1.149 -9.289 -21.163 1.00 91.19 216 PRO A N 1
ATOM 1584 C CA . PRO A 1 216 ? -2.410 -9.619 -21.824 1.00 91.19 216 PRO A CA 1
ATOM 1585 C C . PRO A 1 216 ? -2.816 -11.088 -21.672 1.00 91.19 216 PRO A C 1
ATOM 1587 O O . PRO A 1 216 ? -3.974 -11.364 -21.369 1.00 91.19 216 PRO A O 1
ATOM 1590 N N . ARG A 1 217 ? -1.881 -12.037 -21.836 1.00 92.38 217 ARG A N 1
ATOM 1591 C CA . ARG A 1 217 ? -2.182 -13.473 -21.698 1.00 92.38 217 ARG A CA 1
ATOM 1592 C C . ARG A 1 217 ? -2.606 -13.831 -20.276 1.00 92.38 217 ARG A C 1
ATOM 1594 O O . ARG A 1 217 ? -3.635 -14.477 -20.109 1.00 92.38 217 ARG A O 1
ATOM 1601 N N . ALA A 1 218 ? -1.856 -13.366 -19.277 1.00 93.38 218 ALA A N 1
ATOM 1602 C CA . ALA A 1 218 ? -2.173 -13.609 -17.872 1.00 93.38 218 ALA A CA 1
ATOM 1603 C C . ALA A 1 218 ? -3.524 -12.991 -17.477 1.00 93.38 218 ALA A C 1
ATOM 1605 O O . ALA A 1 218 ? -4.316 -13.619 -16.780 1.00 93.38 218 ALA A O 1
ATOM 1606 N N . VAL A 1 219 ? -3.817 -11.779 -17.959 1.00 93.94 219 VAL A N 1
ATOM 1607 C CA . VAL A 1 219 ? -5.087 -11.091 -17.693 1.00 93.94 219 VAL A CA 1
ATOM 1608 C C . VAL A 1 219 ? -6.266 -11.822 -18.331 1.00 93.94 219 VAL A C 1
ATOM 1610 O O . VAL A 1 219 ? -7.299 -11.946 -17.683 1.00 93.94 219 VAL A O 1
ATOM 1613 N N . LEU A 1 220 ? -6.131 -12.336 -19.558 1.00 93.88 220 LEU A N 1
ATOM 1614 C CA . LEU A 1 220 ? -7.193 -13.110 -20.215 1.00 93.88 220 LEU A CA 1
ATOM 1615 C C . LEU A 1 220 ? -7.500 -14.414 -19.469 1.00 93.88 220 LEU A C 1
ATOM 1617 O O . LEU A 1 220 ? -8.667 -14.736 -19.257 1.00 93.88 220 LEU A O 1
ATOM 1621 N N . GLU A 1 221 ? -6.465 -15.142 -19.046 1.00 94.56 221 GLU A N 1
ATOM 1622 C CA . GLU A 1 221 ? -6.623 -16.372 -18.263 1.00 94.56 221 GLU A CA 1
ATOM 1623 C C . GLU A 1 221 ? -7.255 -16.086 -16.894 1.00 94.56 221 GLU A C 1
ATOM 1625 O O . GLU A 1 221 ? -8.223 -16.735 -16.497 1.00 94.56 221 GLU A O 1
ATOM 1630 N N . PHE A 1 222 ? -6.776 -15.052 -16.201 1.00 92.50 222 PHE A N 1
ATOM 1631 C CA . PHE A 1 222 ? -7.326 -14.650 -14.912 1.00 92.50 222 PHE A CA 1
ATOM 1632 C C . PHE A 1 222 ? -8.781 -14.176 -15.023 1.00 92.50 222 PHE A C 1
ATOM 1634 O O . PHE A 1 222 ? -9.614 -14.569 -14.209 1.00 92.50 222 PHE A O 1
ATOM 1641 N N . ALA A 1 223 ? -9.114 -13.375 -16.038 1.00 90.94 223 ALA A N 1
ATOM 1642 C CA . ALA A 1 223 ? -10.473 -12.884 -16.258 1.00 90.94 223 ALA A CA 1
ATOM 1643 C C . ALA A 1 223 ? -11.466 -14.021 -16.551 1.00 90.94 223 ALA A C 1
ATOM 1645 O O . ALA A 1 223 ? -12.638 -13.909 -16.200 1.00 90.94 223 ALA A O 1
ATOM 1646 N N . ALA A 1 224 ? -11.014 -15.131 -17.144 1.00 92.25 224 ALA A N 1
ATOM 1647 C CA . ALA A 1 224 ? -11.844 -16.322 -17.318 1.00 92.25 224 ALA A CA 1
ATOM 1648 C C . ALA A 1 224 ? -12.127 -17.040 -15.984 1.00 92.25 224 ALA A C 1
ATOM 1650 O O . ALA A 1 224 ? -13.219 -17.572 -15.792 1.00 92.25 224 ALA A O 1
ATOM 1651 N N . LEU A 1 225 ? -11.163 -17.039 -15.057 1.00 89.56 225 LEU A N 1
ATOM 1652 C CA . LEU A 1 225 ? -11.293 -17.661 -13.734 1.00 89.56 225 LEU A CA 1
ATOM 1653 C C . LEU A 1 225 ? -12.058 -16.788 -12.727 1.00 89.56 225 LEU A C 1
ATOM 1655 O O . LEU A 1 225 ? -12.698 -17.325 -11.824 1.00 89.56 225 LEU A O 1
ATOM 1659 N N . ARG A 1 226 ? -11.954 -15.460 -12.850 1.00 86.62 226 ARG A N 1
ATOM 1660 C CA . ARG A 1 226 ? -12.518 -14.451 -11.934 1.00 86.62 226 ARG A CA 1
ATOM 1661 C C . ARG A 1 226 ? -13.145 -13.287 -12.718 1.00 86.62 226 ARG A C 1
ATOM 1663 O O . ARG A 1 226 ? -12.622 -12.172 -12.667 1.00 86.62 226 ARG A O 1
ATOM 1670 N N . PRO A 1 227 ? -14.247 -13.516 -13.455 1.00 85.19 227 PRO A N 1
ATOM 1671 C CA . PRO A 1 227 ? -14.859 -12.511 -14.333 1.00 85.19 227 PRO A CA 1
ATOM 1672 C C . PRO A 1 227 ? -15.367 -11.269 -13.595 1.00 85.19 227 PRO A C 1
ATOM 1674 O O . PRO A 1 227 ? -15.539 -10.210 -14.195 1.00 85.19 227 PRO A O 1
ATOM 1677 N N . GLU A 1 228 ? -15.622 -11.382 -12.295 1.00 83.19 228 GLU A N 1
ATOM 1678 C CA . GLU A 1 228 ? -16.009 -10.270 -11.445 1.00 83.19 228 GLU A CA 1
ATOM 1679 C C . GLU A 1 228 ? -14.830 -9.343 -11.111 1.00 83.19 228 GLU A C 1
ATOM 1681 O O . GLU A 1 228 ? -15.048 -8.147 -10.944 1.00 83.19 228 GLU A O 1
ATOM 1686 N N . HIS A 1 229 ? -13.593 -9.849 -11.031 1.00 86.44 229 HIS A N 1
ATOM 1687 C CA . HIS A 1 229 ? -12.427 -9.099 -10.547 1.00 86.44 229 HIS A CA 1
ATOM 1688 C C . HIS A 1 229 ? -11.921 -8.085 -11.577 1.00 86.44 229 HIS A C 1
ATOM 1690 O O . HIS A 1 229 ? -11.487 -8.435 -12.673 1.00 86.44 229 HIS A O 1
ATOM 1696 N N . ALA A 1 230 ? -11.926 -6.806 -11.204 1.00 86.88 230 ALA A N 1
ATOM 1697 C CA . ALA A 1 230 ? -11.536 -5.729 -12.103 1.00 86.88 230 ALA A CA 1
ATOM 1698 C C . ALA A 1 230 ? -10.009 -5.655 -12.262 1.00 86.88 230 ALA A C 1
ATOM 1700 O O . ALA A 1 230 ? -9.268 -5.605 -11.282 1.00 86.88 230 ALA A O 1
ATOM 1701 N N . ILE A 1 231 ? -9.523 -5.572 -13.499 1.00 91.19 231 ILE A N 1
ATOM 1702 C CA . ILE A 1 231 ? -8.100 -5.368 -13.789 1.00 91.19 231 ILE A CA 1
ATOM 1703 C C . ILE A 1 231 ? -7.920 -4.039 -14.513 1.00 91.19 231 ILE A C 1
ATOM 1705 O O . ILE A 1 231 ? -8.598 -3.763 -15.501 1.00 91.19 231 ILE A O 1
ATOM 1709 N N . SER A 1 232 ? -6.983 -3.226 -14.029 1.00 92.62 232 SER A N 1
ATOM 1710 C CA . SER A 1 232 ? -6.517 -2.017 -14.707 1.00 92.62 232 SER A CA 1
ATOM 1711 C C . SER A 1 232 ? -5.037 -2.159 -15.035 1.00 92.62 232 SER A C 1
ATOM 1713 O O . SER A 1 232 ? -4.260 -2.620 -14.201 1.00 92.62 232 SER A O 1
ATOM 1715 N N . ILE A 1 233 ? -4.641 -1.761 -16.240 1.00 93.75 233 ILE A N 1
ATOM 1716 C CA . ILE A 1 233 ? -3.244 -1.786 -16.673 1.00 93.75 233 ILE A CA 1
ATOM 1717 C C . ILE A 1 233 ? -2.794 -0.340 -16.858 1.00 93.75 233 ILE A C 1
ATOM 1719 O O . ILE A 1 233 ? -3.387 0.406 -17.635 1.00 93.75 233 ILE A O 1
ATOM 1723 N N . LEU A 1 234 ? -1.750 0.047 -16.133 1.00 93.50 234 LEU A N 1
ATOM 1724 C CA . LEU A 1 234 ? -1.033 1.299 -16.335 1.00 93.50 234 LEU A CA 1
ATOM 1725 C C . LEU A 1 234 ? 0.229 0.981 -17.126 1.00 93.50 234 LEU A C 1
ATOM 1727 O O . LEU A 1 234 ? 0.999 0.125 -16.701 1.00 93.50 234 LEU A O 1
ATOM 1731 N N . ASP A 1 235 ? 0.467 1.658 -18.244 1.00 90.38 235 ASP A N 1
ATOM 1732 C CA . ASP A 1 235 ? 1.703 1.498 -19.003 1.00 90.38 235 ASP A CA 1
ATOM 1733 C C . ASP A 1 235 ? 2.535 2.778 -19.020 1.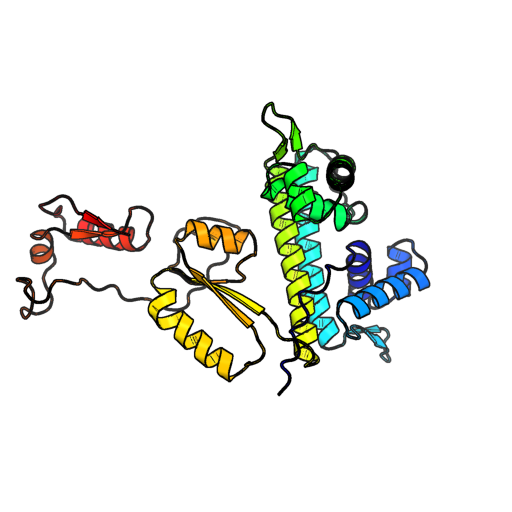00 90.38 235 ASP A C 1
ATOM 1735 O O . ASP A 1 235 ? 2.030 3.901 -18.965 1.00 90.38 235 ASP A O 1
ATOM 1739 N N . GLY A 1 236 ? 3.854 2.607 -19.032 1.00 90.12 236 GLY A N 1
ATOM 1740 C CA . GLY A 1 236 ? 4.772 3.733 -19.058 1.00 90.12 236 GLY A CA 1
ATOM 1741 C C . GLY A 1 236 ? 6.218 3.356 -18.756 1.00 90.12 236 GLY A C 1
ATOM 1742 O O . GLY A 1 236 ? 6.547 2.180 -18.568 1.00 90.12 236 GLY A O 1
ATOM 1743 N N . PRO A 1 237 ? 7.110 4.359 -18.713 1.00 88.31 237 PRO A N 1
ATOM 1744 C CA . PRO A 1 237 ? 8.510 4.144 -18.378 1.00 88.31 237 PRO A CA 1
ATOM 1745 C C . PRO A 1 237 ? 8.670 3.708 -16.915 1.00 88.31 237 PRO A C 1
ATOM 1747 O O . PRO A 1 237 ? 7.790 3.936 -16.079 1.00 88.31 237 PRO A O 1
ATOM 1750 N N . TYR A 1 238 ? 9.832 3.119 -16.605 1.00 89.12 238 TYR A N 1
ATOM 1751 C CA . TYR A 1 238 ? 10.147 2.570 -15.280 1.00 89.12 238 TYR A CA 1
ATOM 1752 C C . TYR A 1 238 ? 9.856 3.563 -14.151 1.00 89.12 238 TYR A C 1
ATOM 1754 O O . TYR A 1 238 ? 9.135 3.217 -13.226 1.00 89.12 238 TYR A O 1
ATOM 1762 N N . GLU A 1 239 ? 10.318 4.811 -14.263 1.00 89.19 239 GLU A N 1
ATOM 1763 C CA . GLU A 1 239 ? 10.133 5.824 -13.214 1.00 89.19 239 GLU A CA 1
ATOM 1764 C C . GLU A 1 239 ? 8.658 6.129 -12.924 1.00 89.19 239 GLU A C 1
ATOM 1766 O O . GLU A 1 239 ? 8.251 6.255 -11.769 1.00 89.19 239 GLU A O 1
ATOM 1771 N N . SER A 1 240 ? 7.820 6.203 -13.961 1.00 91.69 240 SER A N 1
ATOM 1772 C CA . SER A 1 240 ? 6.387 6.458 -13.799 1.00 91.69 240 SER A CA 1
ATOM 1773 C C . SER A 1 240 ? 5.678 5.281 -13.135 1.00 91.69 240 SER A C 1
ATOM 1775 O O . SER A 1 240 ? 4.846 5.491 -12.249 1.00 91.69 240 SER A O 1
ATOM 1777 N N . MET A 1 241 ? 6.020 4.053 -13.534 1.00 94.06 241 MET A N 1
ATOM 1778 C CA . MET A 1 241 ? 5.419 2.839 -12.982 1.00 94.06 241 MET A CA 1
ATOM 1779 C C . MET A 1 241 ? 5.917 2.530 -11.573 1.00 94.06 241 MET A C 1
ATOM 1781 O O . MET A 1 241 ? 5.125 2.186 -10.700 1.00 94.06 241 MET A O 1
ATOM 1785 N N . LEU A 1 242 ? 7.204 2.743 -11.309 1.00 91.75 242 LEU A N 1
ATOM 1786 C CA . LEU A 1 242 ? 7.779 2.664 -9.975 1.00 91.75 242 LEU A CA 1
ATOM 1787 C C . LEU A 1 242 ? 7.123 3.688 -9.051 1.00 91.75 242 LEU A C 1
ATOM 1789 O O . LEU A 1 242 ? 6.746 3.357 -7.932 1.00 91.75 242 LEU A O 1
ATOM 1793 N N . ALA A 1 243 ? 6.937 4.926 -9.512 1.00 89.56 243 ALA A N 1
ATOM 1794 C CA . ALA A 1 243 ? 6.241 5.931 -8.726 1.00 89.56 243 ALA A CA 1
ATOM 1795 C C . ALA A 1 243 ? 4.772 5.542 -8.486 1.00 89.56 243 ALA A C 1
ATOM 1797 O O . ALA A 1 243 ? 4.249 5.808 -7.405 1.00 89.56 243 ALA A O 1
ATOM 1798 N N . ALA A 1 244 ? 4.103 4.897 -9.449 1.00 91.81 244 ALA A N 1
ATOM 1799 C CA . ALA A 1 244 ? 2.760 4.354 -9.257 1.00 91.81 244 ALA A CA 1
ATOM 1800 C C . ALA A 1 244 ? 2.734 3.232 -8.204 1.00 91.81 244 ALA A C 1
ATOM 1802 O O . ALA A 1 244 ? 1.872 3.267 -7.326 1.00 91.81 244 ALA A O 1
ATOM 1803 N N . LEU A 1 245 ? 3.694 2.304 -8.237 1.00 92.19 245 LEU A N 1
ATOM 1804 C CA . LEU A 1 245 ? 3.837 1.226 -7.255 1.00 92.19 245 LEU A CA 1
ATOM 1805 C C . LEU A 1 245 ? 4.154 1.766 -5.856 1.00 92.19 245 LEU A C 1
ATOM 1807 O O . LEU A 1 245 ? 3.440 1.473 -4.906 1.00 92.19 245 LEU A O 1
ATOM 1811 N N . ARG A 1 246 ? 5.185 2.610 -5.729 1.00 87.31 246 ARG A N 1
ATOM 1812 C CA . ARG A 1 246 ? 5.617 3.178 -4.441 1.00 87.31 246 ARG A CA 1
ATOM 1813 C C . ARG A 1 246 ? 4.538 4.009 -3.805 1.00 87.31 246 ARG A C 1
ATOM 1815 O O . ARG A 1 246 ? 4.345 3.929 -2.599 1.00 87.31 246 ARG A O 1
ATOM 1822 N N . ARG A 1 247 ? 3.837 4.810 -4.618 1.00 84.81 247 ARG A N 1
ATOM 1823 C CA . ARG A 1 247 ? 2.643 5.481 -4.138 1.00 84.81 247 ARG A CA 1
ATOM 1824 C C . ARG A 1 247 ? 1.708 4.383 -3.648 1.00 84.81 247 ARG A C 1
ATOM 1826 O O . ARG A 1 247 ? 1.387 4.422 -2.471 1.00 84.81 247 ARG A O 1
ATOM 1833 N N . GLY A 1 248 ? 1.351 3.412 -4.485 1.00 85.88 248 GLY A N 1
ATOM 1834 C CA . GLY A 1 248 ? 0.348 2.363 -4.245 1.00 85.88 248 GLY A CA 1
ATOM 1835 C C . GLY A 1 248 ? -0.913 2.632 -5.066 1.00 85.88 248 GLY A C 1
ATOM 1836 O O . GLY A 1 248 ? -2.026 2.547 -4.564 1.00 85.88 248 GLY A O 1
ATOM 1837 N N . SER A 1 249 ? -0.743 3.232 -6.246 1.00 87.50 249 SER A N 1
ATOM 1838 C CA . SER A 1 249 ? -1.766 3.344 -7.292 1.00 87.50 249 SER A CA 1
ATOM 1839 C C . SER A 1 249 ? -1.621 2.230 -8.328 1.00 87.50 249 SER A C 1
ATOM 1841 O O . SER A 1 249 ? -2.519 2.061 -9.137 1.00 87.50 249 SER A O 1
ATOM 1843 N N . ALA A 1 250 ? -0.496 1.510 -8.306 1.00 92.38 250 ALA A N 1
ATOM 1844 C CA . ALA A 1 250 ? -0.341 0.172 -8.859 1.0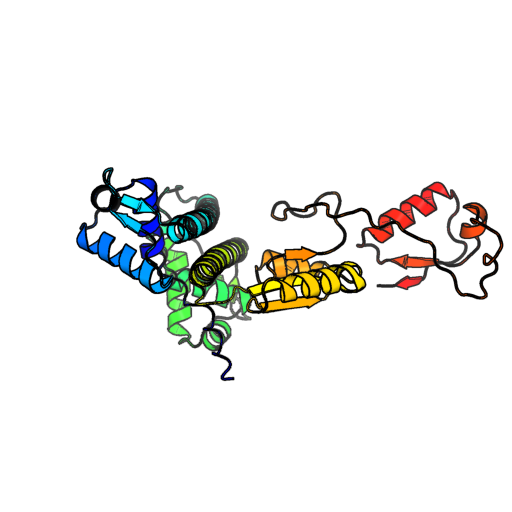0 92.38 250 ALA A CA 1
ATOM 1845 C C . ALA A 1 250 ? -0.087 -0.794 -7.692 1.00 92.38 250 ALA A C 1
ATOM 1847 O O . ALA A 1 250 ? 0.602 -0.416 -6.742 1.00 92.38 250 ALA A O 1
ATOM 1848 N N . ASP A 1 251 ? -0.630 -2.006 -7.767 1.00 90.94 251 ASP A N 1
ATOM 1849 C CA . ASP A 1 251 ? -0.417 -3.070 -6.777 1.00 90.94 251 ASP A CA 1
ATOM 1850 C C . ASP A 1 251 ? 0.855 -3.877 -7.087 1.00 90.94 251 ASP A C 1
ATOM 1852 O O . ASP A 1 251 ? 1.512 -4.396 -6.189 1.00 90.94 251 ASP A O 1
ATOM 1856 N N . VAL A 1 252 ? 1.211 -3.968 -8.371 1.00 94.44 252 VAL A N 1
ATOM 1857 C CA . VAL A 1 252 ? 2.351 -4.733 -8.894 1.00 94.44 252 VAL A CA 1
ATOM 1858 C C . VAL A 1 252 ? 2.946 -4.000 -10.095 1.00 94.44 252 VAL A C 1
ATOM 1860 O O . VAL A 1 252 ? 2.218 -3.385 -10.873 1.00 94.44 252 VAL A O 1
ATOM 1863 N N . LEU A 1 253 ? 4.270 -4.073 -10.254 1.00 95.12 253 LEU A N 1
ATOM 1864 C CA . LEU A 1 253 ? 4.989 -3.623 -11.445 1.00 95.12 253 LEU A CA 1
ATOM 1865 C C . LEU A 1 253 ? 5.626 -4.822 -12.146 1.00 95.12 253 LEU A C 1
ATOM 1867 O O . LEU A 1 253 ? 6.455 -5.508 -11.560 1.00 95.12 253 LEU A O 1
ATOM 1871 N N . ILE A 1 254 ? 5.283 -5.025 -13.415 1.00 94.69 254 ILE A N 1
ATOM 1872 C CA . ILE A 1 254 ? 5.881 -6.042 -14.273 1.00 94.69 254 ILE A CA 1
ATOM 1873 C C . ILE A 1 254 ? 6.794 -5.366 -15.296 1.00 94.69 254 ILE A C 1
ATOM 1875 O O . ILE A 1 254 ? 6.364 -4.582 -16.148 1.00 94.69 254 ILE A O 1
ATOM 1879 N N . GLY A 1 255 ? 8.082 -5.674 -15.208 1.00 91.56 255 GLY A N 1
ATOM 1880 C CA . GLY A 1 255 ? 9.121 -5.161 -16.088 1.00 91.56 255 GLY A CA 1
ATOM 1881 C C . GLY A 1 255 ? 10.443 -5.874 -15.843 1.00 91.56 255 GLY A C 1
ATOM 1882 O O . GLY A 1 255 ? 10.528 -6.762 -15.000 1.00 91.56 255 GLY A O 1
ATOM 1883 N N . ALA A 1 256 ? 11.482 -5.483 -16.582 1.00 88.94 256 ALA A N 1
ATOM 1884 C CA . ALA A 1 256 ? 12.818 -6.016 -16.338 1.00 88.94 256 ALA A CA 1
ATOM 1885 C C . ALA A 1 256 ? 13.253 -5.709 -14.893 1.00 88.94 256 ALA A C 1
ATOM 1887 O O . ALA A 1 256 ? 12.912 -4.641 -14.372 1.00 88.94 256 ALA A O 1
ATOM 1888 N N . LEU A 1 257 ? 14.038 -6.591 -14.280 1.00 90.00 257 LEU A N 1
ATOM 1889 C CA . LEU A 1 257 ? 14.612 -6.353 -12.955 1.00 90.00 257 LEU A CA 1
ATOM 1890 C C . LEU A 1 257 ? 15.784 -5.361 -13.022 1.00 90.00 257 LEU A C 1
ATOM 1892 O O . LEU A 1 257 ? 16.307 -5.046 -14.099 1.00 90.00 257 LEU A O 1
ATOM 1896 N N . ARG A 1 258 ? 16.166 -4.801 -11.875 1.00 87.62 258 ARG A N 1
ATOM 1897 C CA . ARG A 1 258 ? 17.319 -3.904 -11.712 1.00 87.62 258 ARG A CA 1
ATOM 1898 C C . ARG A 1 258 ? 18.297 -4.491 -10.703 1.00 87.62 258 ARG A C 1
ATOM 1900 O O . ARG A 1 258 ? 17.888 -4.827 -9.594 1.00 87.62 258 ARG A O 1
ATOM 1907 N N . ASP A 1 259 ? 19.564 -4.559 -11.103 1.00 84.44 259 ASP A N 1
ATOM 1908 C CA . ASP A 1 259 ? 20.677 -5.060 -10.292 1.00 84.44 259 ASP A CA 1
ATOM 1909 C C . ASP A 1 259 ? 21.858 -4.062 -10.301 1.00 84.44 259 ASP A C 1
ATOM 1911 O O . ASP A 1 259 ? 22.388 -3.782 -11.374 1.00 84.44 259 ASP A O 1
ATOM 1915 N N . PRO A 1 260 ? 22.256 -3.449 -9.176 1.00 85.44 260 PRO A N 1
ATOM 1916 C CA . PRO A 1 260 ? 21.685 -3.646 -7.850 1.00 85.44 260 PRO A CA 1
ATOM 1917 C C . PRO A 1 260 ? 20.251 -3.121 -7.766 1.00 85.44 260 PRO A C 1
ATOM 1919 O O . PRO A 1 260 ? 19.837 -2.262 -8.554 1.00 85.44 260 PRO A O 1
ATOM 1922 N N . ILE A 1 261 ? 19.504 -3.635 -6.786 1.00 84.25 261 ILE A N 1
ATOM 1923 C CA . ILE A 1 261 ? 18.175 -3.121 -6.452 1.00 84.25 261 ILE A CA 1
ATOM 1924 C C . ILE A 1 261 ? 18.326 -1.630 -6.103 1.00 84.25 261 ILE A C 1
ATOM 1926 O O . ILE A 1 261 ? 19.046 -1.299 -5.160 1.00 84.25 261 ILE A O 1
ATOM 1930 N N . PRO A 1 262 ? 17.685 -0.714 -6.850 1.00 79.56 262 PRO A N 1
ATOM 1931 C CA . PRO A 1 262 ? 17.951 0.715 -6.709 1.00 79.56 262 PRO A CA 1
ATOM 1932 C C . PRO A 1 262 ? 17.340 1.319 -5.438 1.00 79.56 262 PRO A C 1
ATOM 1934 O O . PRO A 1 262 ? 17.752 2.401 -5.022 1.00 79.56 262 PRO A O 1
ATOM 1937 N N . PHE A 1 263 ? 16.358 0.643 -4.834 1.00 82.81 263 PHE A N 1
ATOM 1938 C CA . PHE A 1 263 ? 15.630 1.124 -3.664 1.00 82.81 263 PHE A CA 1
ATOM 1939 C C . PHE A 1 263 ? 15.373 -0.014 -2.672 1.00 82.81 263 PHE A C 1
ATOM 1941 O O . PHE A 1 263 ? 14.944 -1.096 -3.060 1.00 82.81 263 PHE A O 1
ATOM 1948 N N . ASP A 1 264 ? 15.600 0.251 -1.391 1.00 79.69 264 ASP A N 1
ATOM 1949 C CA . ASP A 1 264 ? 15.389 -0.681 -0.275 1.00 79.69 264 ASP A CA 1
ATOM 1950 C C . ASP A 1 264 ? 13.906 -0.949 0.030 1.00 79.69 264 ASP A C 1
ATOM 1952 O O . ASP A 1 264 ? 13.570 -1.919 0.704 1.00 79.69 264 ASP A O 1
ATOM 1956 N N . ASP A 1 265 ? 13.012 -0.102 -0.481 1.00 80.81 265 ASP A N 1
ATOM 1957 C CA . ASP A 1 265 ? 11.567 -0.198 -0.295 1.00 80.81 265 ASP A CA 1
ATOM 1958 C C . ASP A 1 265 ? 10.841 -0.965 -1.411 1.00 80.81 265 ASP A C 1
ATOM 1960 O O . ASP A 1 265 ? 9.609 -0.971 -1.443 1.00 80.81 265 ASP A O 1
ATOM 1964 N N . ILE A 1 266 ? 11.585 -1.619 -2.309 1.00 88.38 266 ILE A N 1
ATOM 1965 C CA . ILE A 1 266 ? 11.047 -2.416 -3.413 1.00 88.38 266 ILE A CA 1
ATOM 1966 C C . ILE A 1 266 ? 11.493 -3.868 -3.293 1.00 88.38 266 ILE A C 1
ATOM 1968 O O . ILE A 1 266 ? 12.683 -4.179 -3.294 1.00 88.38 266 ILE A O 1
ATOM 1972 N N . LEU A 1 267 ? 10.510 -4.765 -3.281 1.00 90.44 267 LEU A N 1
ATOM 1973 C CA . LEU A 1 267 ? 10.732 -6.192 -3.470 1.00 90.44 267 LEU A CA 1
ATOM 1974 C C . LEU A 1 267 ? 10.687 -6.506 -4.968 1.00 90.44 267 LEU A C 1
ATOM 1976 O O . LEU A 1 267 ? 9.763 -6.094 -5.668 1.00 90.44 267 LEU A O 1
ATOM 1980 N N . GLN A 1 268 ? 11.705 -7.215 -5.448 1.00 93.00 268 GLN A N 1
ATOM 1981 C CA . GLN A 1 268 ? 11.800 -7.696 -6.823 1.00 93.00 268 GLN A CA 1
ATOM 1982 C C . GLN A 1 268 ? 11.728 -9.224 -6.818 1.00 93.00 268 GLN A C 1
ATOM 1984 O O . GLN A 1 268 ? 12.467 -9.867 -6.076 1.00 93.00 268 GLN A O 1
ATOM 1989 N N . GLU A 1 269 ? 10.859 -9.791 -7.652 1.00 93.94 269 GLU A N 1
ATOM 1990 C CA . GLU A 1 269 ? 10.711 -11.236 -7.837 1.00 93.94 269 GLU A CA 1
ATOM 1991 C C . GLU A 1 269 ? 11.002 -11.589 -9.299 1.00 93.94 269 GLU A C 1
ATOM 1993 O O . GLU A 1 269 ? 10.512 -10.929 -10.219 1.00 93.94 269 GLU A O 1
ATOM 1998 N N . HIS A 1 270 ? 11.842 -12.602 -9.515 1.00 93.19 270 HIS A N 1
ATOM 1999 C CA . HIS A 1 270 ? 12.165 -13.095 -10.853 1.00 93.19 270 HIS A CA 1
ATOM 2000 C C . HIS A 1 270 ? 11.035 -13.984 -11.371 1.00 93.19 270 HIS A C 1
ATOM 2002 O O . HIS A 1 270 ? 10.635 -14.927 -10.698 1.00 93.19 270 HIS A O 1
ATOM 2008 N N . LEU A 1 271 ? 10.519 -13.662 -12.563 1.00 91.31 271 LEU A N 1
ATOM 2009 C CA . LEU A 1 271 ? 9.451 -14.431 -13.213 1.00 91.31 271 LEU A CA 1
ATOM 2010 C C . LEU A 1 271 ? 9.997 -15.385 -14.283 1.00 91.31 271 LEU A C 1
ATOM 2012 O O . LEU A 1 271 ? 9.557 -16.526 -14.374 1.00 91.31 271 LEU A O 1
ATOM 2016 N N . PHE A 1 272 ? 10.910 -14.901 -15.126 1.00 88.88 272 PHE A N 1
ATOM 2017 C CA . PHE A 1 272 ? 11.576 -15.656 -16.188 1.00 88.88 272 PHE A CA 1
ATOM 2018 C C . PHE A 1 272 ? 12.738 -14.837 -16.759 1.00 88.88 272 PHE A C 1
ATOM 2020 O O . PHE A 1 272 ? 12.810 -13.618 -16.571 1.00 88.88 272 PHE A O 1
ATOM 2027 N N . ASP A 1 273 ? 13.609 -15.508 -17.508 1.00 87.00 273 ASP A N 1
ATOM 2028 C CA . ASP A 1 273 ? 14.649 -14.866 -18.307 1.00 87.00 273 ASP A CA 1
ATOM 2029 C C . ASP A 1 273 ? 14.133 -14.565 -19.717 1.00 87.00 273 ASP A C 1
ATOM 2031 O O . ASP A 1 273 ? 13.625 -15.450 -20.408 1.00 87.00 273 ASP A O 1
ATOM 2035 N N . ASP A 1 274 ? 14.265 -13.310 -20.147 1.00 83.69 274 ASP A N 1
ATOM 2036 C CA . ASP A 1 274 ? 13.915 -12.865 -21.498 1.00 83.69 274 ASP A CA 1
ATOM 2037 C C . ASP A 1 274 ? 15.175 -12.870 -22.386 1.00 83.69 274 ASP A C 1
ATOM 2039 O O . ASP A 1 274 ? 16.059 -12.023 -22.197 1.00 83.69 274 ASP A O 1
ATOM 2043 N N . PRO A 1 275 ? 15.331 -13.837 -23.312 1.00 84.56 275 PRO A N 1
ATOM 2044 C CA . PRO A 1 275 ? 16.535 -13.942 -24.122 1.00 84.56 275 PRO A CA 1
ATOM 2045 C C . PRO A 1 275 ? 16.628 -12.783 -25.118 1.00 84.56 275 PRO A C 1
ATOM 2047 O O . PRO A 1 275 ? 15.738 -12.544 -25.933 1.00 84.56 275 PRO A O 1
ATOM 2050 N N . LEU A 1 276 ? 17.765 -12.090 -25.102 1.00 84.94 276 LEU A N 1
ATOM 2051 C CA . LEU A 1 276 ? 18.021 -10.974 -26.005 1.00 84.94 276 LEU A CA 1
ATOM 2052 C C . LEU A 1 276 ? 18.446 -11.460 -27.392 1.00 84.94 276 LEU A C 1
ATOM 2054 O O . LEU A 1 276 ? 19.297 -12.341 -27.524 1.00 84.94 276 LEU A O 1
ATOM 2058 N N . ALA A 1 277 ? 17.906 -10.822 -28.430 1.00 86.81 277 ALA A N 1
ATOM 2059 C CA . ALA A 1 277 ? 18.255 -11.084 -29.820 1.00 86.81 277 ALA A CA 1
ATOM 2060 C C . ALA A 1 277 ? 18.726 -9.808 -30.528 1.00 86.81 277 ALA A C 1
ATOM 2062 O O . ALA A 1 277 ? 18.221 -8.712 -30.282 1.00 86.81 277 ALA A O 1
ATOM 2063 N N . ILE A 1 278 ? 19.672 -9.965 -31.455 1.00 87.12 278 ILE A N 1
ATOM 2064 C CA . ILE A 1 278 ? 20.059 -8.903 -32.386 1.00 87.12 278 ILE A CA 1
ATOM 2065 C C . ILE A 1 278 ? 19.105 -8.960 -33.574 1.00 87.12 278 ILE A C 1
ATOM 2067 O O . ILE A 1 278 ? 19.007 -9.985 -34.250 1.00 87.12 278 ILE A O 1
ATOM 2071 N N . VAL A 1 279 ? 18.421 -7.850 -33.838 1.00 90.25 279 VAL A N 1
ATOM 2072 C CA . VAL A 1 279 ? 17.462 -7.731 -34.938 1.00 90.25 279 VAL A CA 1
ATOM 2073 C C . VAL A 1 279 ? 18.035 -6.817 -36.012 1.00 90.25 279 VAL A C 1
ATOM 2075 O O . VAL A 1 279 ? 18.561 -5.745 -35.721 1.00 90.25 279 VAL A O 1
ATOM 2078 N N . VAL A 1 280 ? 17.917 -7.241 -37.268 1.00 91.50 280 VAL A N 1
ATOM 2079 C CA . VAL A 1 280 ? 18.336 -6.473 -38.443 1.00 91.50 280 VAL A CA 1
ATOM 2080 C C . VAL A 1 280 ? 17.204 -6.423 -39.468 1.00 91.50 280 VAL A C 1
ATOM 2082 O O . VAL A 1 280 ? 16.312 -7.269 -39.462 1.00 91.50 280 VAL A O 1
ATOM 2085 N N . GLY A 1 281 ? 17.234 -5.438 -40.368 1.00 92.06 281 GLY A N 1
ATOM 2086 C CA . GLY A 1 281 ? 16.264 -5.361 -41.463 1.00 92.06 281 GLY A CA 1
ATOM 2087 C C . GLY A 1 281 ? 16.333 -6.581 -42.391 1.00 92.06 281 GLY A C 1
ATOM 2088 O O . GLY A 1 281 ? 17.392 -7.180 -42.568 1.00 92.06 281 GLY A O 1
ATOM 2089 N N . SER A 1 282 ? 15.222 -6.916 -43.053 1.00 93.19 282 SER A N 1
ATOM 2090 C CA . SER A 1 282 ? 15.117 -8.097 -43.934 1.00 93.19 282 SER A CA 1
ATOM 2091 C C . SER A 1 282 ? 16.098 -8.107 -45.115 1.00 93.19 282 SER A C 1
ATOM 2093 O O . SER A 1 282 ? 16.369 -9.163 -45.679 1.00 93.19 282 SER A O 1
ATOM 2095 N N . ARG A 1 283 ? 16.654 -6.945 -45.480 1.00 93.56 283 ARG A N 1
ATOM 2096 C CA . ARG A 1 283 ? 17.673 -6.775 -46.533 1.00 93.56 283 ARG A CA 1
ATOM 2097 C C . ARG A 1 283 ? 19.088 -6.546 -45.985 1.00 93.56 283 ARG A C 1
ATOM 2099 O O . ARG A 1 283 ? 19.963 -6.100 -46.721 1.00 93.56 283 ARG A O 1
ATOM 2106 N N . HIS A 1 284 ? 19.319 -6.774 -44.693 1.00 92.88 284 HIS A N 1
ATOM 2107 C CA . HIS A 1 284 ? 20.615 -6.508 -44.075 1.00 92.88 284 HIS A CA 1
ATOM 2108 C C . HIS A 1 284 ? 21.687 -7.497 -44.576 1.00 92.88 284 HIS A C 1
ATOM 2110 O O . HIS A 1 284 ? 21.391 -8.687 -44.690 1.00 92.88 284 HIS A O 1
ATOM 2116 N N . PRO A 1 285 ? 22.953 -7.078 -44.785 1.00 90.88 285 PRO A N 1
ATOM 2117 C CA . PRO A 1 285 ? 24.025 -7.957 -45.282 1.00 90.88 285 PRO A CA 1
ATOM 2118 C C . PRO A 1 285 ? 24.346 -9.197 -44.427 1.00 90.88 285 PRO A C 1
ATOM 2120 O O . PRO A 1 285 ? 25.111 -10.058 -44.860 1.00 90.88 285 PRO A O 1
ATOM 2123 N N . LEU A 1 286 ? 23.811 -9.271 -43.204 1.00 89.12 286 LEU A N 1
ATOM 2124 C CA . LEU A 1 286 ? 23.966 -10.412 -42.292 1.00 89.12 286 LEU A CA 1
ATOM 2125 C C . LEU A 1 286 ? 22.846 -11.459 -42.431 1.00 89.12 286 LEU A C 1
ATOM 2127 O O . LEU A 1 286 ? 22.964 -12.547 -41.874 1.00 89.12 286 LEU A O 1
ATOM 2131 N N . VAL A 1 287 ? 21.773 -11.165 -43.172 1.00 90.50 287 VAL A N 1
ATOM 2132 C CA . VAL A 1 287 ? 20.669 -12.109 -43.393 1.00 90.50 287 VAL A CA 1
ATOM 2133 C C . VAL A 1 287 ? 21.158 -13.311 -44.207 1.00 90.50 287 VAL A C 1
ATOM 2135 O O . VAL A 1 287 ? 21.883 -13.158 -45.188 1.00 90.50 287 VAL A O 1
ATOM 2138 N N . GLY A 1 288 ? 20.767 -14.521 -43.791 1.00 83.25 288 GLY A N 1
ATOM 2139 C CA . GLY A 1 288 ? 21.070 -15.773 -44.499 1.00 83.25 288 GLY A CA 1
ATOM 2140 C C . GLY A 1 288 ? 22.506 -16.290 -44.345 1.00 83.25 288 GLY A C 1
ATOM 2141 O O . GLY A 1 288 ? 22.852 -17.288 -44.967 1.00 83.25 288 GLY A O 1
ATOM 2142 N N . ARG A 1 289 ? 23.346 -15.647 -43.520 1.00 76.75 289 ARG A N 1
ATOM 2143 C CA . ARG A 1 289 ? 24.768 -16.008 -43.335 1.00 76.75 289 ARG A CA 1
ATOM 2144 C C . ARG A 1 289 ? 25.069 -16.800 -42.053 1.00 76.75 289 ARG A C 1
ATOM 2146 O O . ARG A 1 289 ? 26.229 -16.920 -41.675 1.00 76.75 289 ARG A O 1
ATOM 2153 N N . GLY A 1 290 ? 24.045 -17.342 -41.392 1.00 79.69 290 GLY A N 1
ATOM 2154 C CA . GLY A 1 290 ? 24.182 -17.990 -40.081 1.00 79.69 290 GLY A CA 1
ATOM 2155 C C . GLY A 1 290 ? 24.388 -16.984 -38.940 1.00 79.69 290 GLY A C 1
ATOM 2156 O O . GLY A 1 290 ? 24.135 -15.791 -39.105 1.00 79.69 290 GLY A O 1
ATOM 2157 N N . ALA A 1 291 ? 24.816 -17.463 -37.767 1.00 83.19 291 ALA A N 1
ATOM 2158 C CA . ALA A 1 291 ? 25.065 -16.602 -36.611 1.00 83.19 291 ALA A CA 1
ATOM 2159 C C . ALA A 1 291 ? 26.267 -15.670 -36.882 1.00 83.19 291 ALA A C 1
ATOM 2161 O O . ALA A 1 291 ? 27.365 -16.164 -37.157 1.00 83.19 291 ALA A O 1
ATOM 2162 N N . PRO A 1 292 ? 26.097 -14.335 -36.830 1.00 84.12 292 PRO A N 1
ATOM 2163 C CA . PRO A 1 292 ? 27.178 -13.409 -37.139 1.00 84.12 292 PRO A CA 1
ATOM 2164 C C . PRO A 1 292 ? 28.268 -13.462 -36.068 1.00 84.12 292 PRO A C 1
ATOM 2166 O O . PRO A 1 292 ? 27.991 -13.578 -34.874 1.00 84.12 292 PRO A O 1
ATOM 2169 N N . THR A 1 293 ? 29.524 -13.318 -36.491 1.00 83.50 293 THR A N 1
ATOM 2170 C CA . THR A 1 293 ? 30.626 -13.143 -35.545 1.00 83.50 293 THR A CA 1
ATOM 2171 C C . THR A 1 293 ? 30.559 -11.762 -34.898 1.00 83.50 293 THR A C 1
ATOM 2173 O O . THR A 1 293 ? 30.102 -10.786 -35.495 1.00 83.50 293 THR A O 1
ATOM 2176 N N . LEU A 1 294 ? 31.095 -11.668 -33.684 1.00 79.50 294 LEU A N 1
ATOM 2177 C CA . LEU A 1 294 ? 31.288 -10.418 -32.951 1.00 79.50 294 LEU A CA 1
ATOM 2178 C C . LEU A 1 294 ? 31.969 -9.331 -33.816 1.00 79.50 294 LEU A C 1
ATOM 2180 O O . LEU A 1 294 ? 31.473 -8.211 -33.930 1.00 79.50 294 LEU A O 1
ATOM 2184 N N . ALA A 1 295 ? 33.035 -9.686 -34.538 1.00 80.25 295 ALA A N 1
ATOM 2185 C CA . ALA A 1 295 ? 33.731 -8.767 -35.442 1.00 80.25 295 ALA A CA 1
ATOM 2186 C C . ALA A 1 295 ? 32.876 -8.300 -36.637 1.00 80.25 295 ALA A C 1
ATOM 2188 O O . ALA A 1 295 ? 33.048 -7.180 -37.118 1.00 80.25 295 ALA A O 1
ATOM 2189 N N . ALA A 1 296 ? 31.955 -9.135 -37.131 1.00 85.06 296 ALA A N 1
ATOM 2190 C CA . ALA A 1 296 ? 31.042 -8.743 -38.201 1.00 85.06 296 ALA A CA 1
ATOM 2191 C C . ALA A 1 296 ? 30.015 -7.712 -37.712 1.00 85.06 296 ALA A C 1
ATOM 2193 O O . ALA A 1 296 ? 29.691 -6.786 -38.451 1.00 85.06 296 ALA A O 1
ATOM 2194 N N . LEU A 1 297 ? 29.546 -7.841 -36.467 1.00 85.56 297 LEU A N 1
ATOM 2195 C CA . LEU A 1 297 ? 28.592 -6.917 -35.851 1.00 85.56 297 LEU A CA 1
ATOM 2196 C C . LEU A 1 297 ? 29.186 -5.522 -35.594 1.00 85.56 297 LEU A C 1
ATOM 2198 O O . LEU A 1 297 ? 28.494 -4.522 -35.766 1.00 85.56 297 LEU A O 1
ATOM 2202 N N . ALA A 1 298 ? 30.470 -5.439 -35.235 1.00 82.44 298 ALA A N 1
ATOM 2203 C CA . ALA A 1 298 ? 31.152 -4.170 -34.950 1.00 82.44 298 ALA A CA 1
ATOM 2204 C C . ALA A 1 298 ? 31.240 -3.213 -36.161 1.00 82.44 298 ALA A C 1
ATOM 2206 O O . ALA A 1 298 ? 31.464 -2.016 -35.990 1.00 82.44 298 ALA A O 1
ATOM 2207 N N . ARG A 1 299 ? 31.063 -3.731 -37.386 1.00 85.00 299 ARG A N 1
ATOM 2208 C CA . ARG A 1 299 ? 31.169 -2.974 -38.648 1.00 85.00 299 ARG A CA 1
ATOM 2209 C C . ARG A 1 299 ? 29.912 -2.180 -39.014 1.00 85.00 299 ARG A C 1
ATOM 2211 O O . ARG A 1 299 ? 29.938 -1.442 -39.995 1.00 85.00 299 ARG A O 1
ATOM 2218 N N . PHE A 1 300 ? 28.811 -2.368 -38.289 1.00 87.25 300 PHE A N 1
ATOM 2219 C CA . PHE A 1 300 ? 27.521 -1.754 -38.601 1.00 87.25 300 PHE A CA 1
ATOM 2220 C C . PHE A 1 300 ? 27.110 -0.732 -37.530 1.00 87.25 300 PHE A C 1
ATOM 2222 O O . PHE A 1 300 ? 27.507 -0.864 -36.370 1.00 87.25 300 PHE A O 1
ATOM 2229 N N . PRO A 1 301 ? 26.314 0.292 -37.895 1.00 87.62 301 PRO A N 1
ATOM 2230 C CA . PRO A 1 301 ? 25.719 1.197 -36.920 1.00 87.62 301 PRO A CA 1
ATOM 2231 C C . PRO A 1 301 ? 24.697 0.462 -36.049 1.00 87.62 301 PRO A C 1
ATOM 2233 O O . PRO A 1 301 ? 23.980 -0.422 -36.519 1.00 87.62 301 PRO A O 1
ATOM 2236 N N . TRP A 1 302 ? 24.596 0.881 -34.791 1.00 88.12 302 TRP A N 1
ATOM 2237 C CA . TRP A 1 302 ? 23.678 0.296 -33.819 1.00 88.12 302 TRP A CA 1
ATOM 2238 C C . TRP A 1 302 ? 22.562 1.263 -33.443 1.00 88.12 302 TRP A C 1
ATOM 2240 O O . TRP A 1 302 ? 22.802 2.453 -33.244 1.00 88.12 302 TRP A O 1
ATOM 2250 N N . ILE A 1 303 ? 21.353 0.725 -33.289 1.00 90.69 303 ILE A N 1
ATOM 2251 C CA . ILE A 1 303 ? 20.284 1.364 -32.520 1.00 90.69 303 ILE A CA 1
ATOM 2252 C C . ILE A 1 303 ? 20.363 0.769 -31.119 1.00 90.69 303 ILE A C 1
ATOM 2254 O O . ILE A 1 303 ? 20.295 -0.451 -30.967 1.00 90.69 303 ILE A O 1
ATOM 2258 N N . VAL A 1 304 ? 20.558 1.612 -30.111 1.00 89.12 304 VAL A N 1
ATOM 2259 C CA . VAL A 1 304 ? 20.854 1.177 -28.746 1.00 89.12 304 VAL A CA 1
ATOM 2260 C C . VAL A 1 304 ? 19.802 1.675 -27.761 1.00 89.12 304 VAL A C 1
ATOM 2262 O O . VAL A 1 304 ? 19.232 2.751 -27.954 1.00 89.12 304 VAL A O 1
ATOM 2265 N N . PRO A 1 305 ? 19.561 0.933 -26.671 1.00 86.00 305 PRO A N 1
ATOM 2266 C CA . PRO A 1 305 ? 18.691 1.389 -25.599 1.00 86.00 305 PRO A CA 1
ATOM 2267 C C . PRO A 1 305 ? 19.247 2.628 -24.891 1.00 86.00 305 PRO A C 1
ATOM 2269 O O . PRO A 1 305 ? 20.464 2.855 -24.827 1.00 86.00 305 PRO A O 1
ATOM 2272 N N . ARG A 1 306 ? 18.349 3.381 -24.251 1.00 84.88 306 ARG A N 1
ATOM 2273 C CA . ARG A 1 306 ? 18.726 4.475 -23.347 1.00 84.88 306 ARG A CA 1
ATOM 2274 C C . ARG A 1 306 ? 19.645 4.004 -22.217 1.00 84.88 306 ARG A C 1
ATOM 2276 O O . ARG A 1 306 ? 19.533 2.877 -21.728 1.00 84.88 306 ARG A O 1
ATOM 2283 N N . ARG A 1 307 ? 20.529 4.913 -21.789 1.00 81.75 307 ARG A N 1
ATOM 2284 C CA . ARG A 1 307 ? 21.612 4.673 -20.815 1.00 81.75 307 ARG A CA 1
ATOM 2285 C C . ARG A 1 307 ? 21.171 4.081 -19.476 1.00 81.75 307 ARG A C 1
ATOM 2287 O O . ARG A 1 307 ? 21.924 3.347 -18.852 1.00 81.75 307 ARG A O 1
ATOM 2294 N N . ASP A 1 308 ? 19.964 4.408 -19.047 1.00 78.56 308 ASP A N 1
ATOM 2295 C CA . ASP A 1 308 ? 19.353 4.027 -17.774 1.00 78.56 308 ASP A CA 1
ATOM 2296 C C . ASP A 1 308 ? 18.621 2.671 -17.816 1.00 78.56 308 ASP A C 1
ATOM 2298 O O . ASP A 1 308 ? 18.128 2.195 -16.791 1.00 78.56 308 ASP A O 1
ATOM 2302 N N . SER A 1 309 ? 18.559 2.011 -18.976 1.00 85.06 309 SER A N 1
ATOM 2303 C CA . SER A 1 309 ? 17.891 0.713 -19.122 1.00 85.06 309 SER A CA 1
ATOM 2304 C C . SER A 1 309 ? 18.818 -0.479 -18.808 1.00 85.06 309 SER A C 1
ATOM 2306 O O . SER A 1 309 ? 20.017 -0.423 -19.080 1.00 85.06 309 SER A O 1
ATOM 2308 N N . PRO A 1 310 ? 18.295 -1.620 -18.316 1.00 85.69 310 PRO A N 1
ATOM 2309 C CA . PRO A 1 310 ? 19.093 -2.846 -18.182 1.00 85.69 310 PRO A CA 1
ATOM 2310 C C . PRO A 1 310 ? 19.630 -3.340 -19.516 1.00 85.69 310 PRO A C 1
ATOM 2312 O O . PRO A 1 310 ? 20.761 -3.810 -19.589 1.00 85.69 310 PRO A O 1
ATOM 2315 N N . LEU A 1 311 ? 18.836 -3.197 -20.583 1.00 87.31 311 LEU A N 1
ATOM 2316 C CA . LEU A 1 311 ? 19.226 -3.632 -21.918 1.00 87.31 311 LEU A CA 1
ATOM 2317 C C . LEU A 1 311 ? 20.495 -2.913 -22.387 1.00 87.31 311 LEU A C 1
ATOM 2319 O O . LEU A 1 311 ? 21.327 -3.517 -23.061 1.00 87.31 311 LEU A O 1
ATOM 2323 N N . ARG A 1 312 ? 20.699 -1.658 -21.960 1.00 88.56 312 ARG A N 1
ATOM 2324 C CA . ARG A 1 312 ? 21.948 -0.944 -22.214 1.00 88.56 312 ARG A CA 1
ATOM 2325 C C . ARG A 1 312 ? 23.154 -1.643 -21.602 1.00 88.56 312 ARG A C 1
ATOM 2327 O O . ARG A 1 312 ? 24.162 -1.761 -22.279 1.00 88.56 312 ARG A O 1
ATOM 2334 N N . ARG A 1 313 ? 23.065 -2.133 -20.365 1.00 86.69 313 ARG A N 1
ATOM 2335 C CA . ARG A 1 313 ? 24.197 -2.817 -19.718 1.00 86.69 313 ARG A CA 1
ATOM 2336 C C . ARG A 1 313 ? 24.591 -4.086 -20.462 1.00 86.69 313 ARG A C 1
ATOM 2338 O O . ARG A 1 313 ? 25.775 -4.354 -20.623 1.00 86.69 313 ARG A O 1
ATOM 2345 N N . HIS A 1 314 ? 23.608 -4.832 -20.964 1.00 87.69 314 HIS A N 1
ATOM 2346 C CA . HIS A 1 314 ? 23.872 -5.992 -21.816 1.00 87.69 314 HIS A CA 1
ATOM 2347 C C . HIS A 1 314 ? 24.539 -5.594 -23.137 1.00 87.69 314 HIS A C 1
ATOM 2349 O O . HIS A 1 314 ? 25.447 -6.286 -23.591 1.00 87.69 314 HIS A O 1
ATOM 2355 N N . PHE A 1 315 ? 24.125 -4.472 -23.733 1.00 87.56 315 PHE A N 1
ATOM 2356 C CA . PHE A 1 315 ? 24.772 -3.928 -24.924 1.00 87.56 315 PHE A CA 1
ATOM 2357 C C . PHE A 1 315 ? 26.212 -3.473 -24.649 1.00 87.56 315 PHE A C 1
ATOM 2359 O O . PHE A 1 315 ? 27.116 -3.864 -25.379 1.00 87.56 315 PHE A O 1
ATOM 2366 N N . ASP A 1 316 ? 26.453 -2.705 -23.588 1.00 87.38 316 ASP A N 1
ATOM 2367 C CA . ASP A 1 316 ? 27.792 -2.219 -23.245 1.00 87.38 316 ASP A CA 1
ATOM 2368 C C . ASP A 1 316 ? 28.738 -3.402 -22.954 1.00 87.38 316 ASP A C 1
ATOM 2370 O O . ASP A 1 316 ? 29.834 -3.458 -23.505 1.00 87.38 316 ASP A O 1
ATOM 2374 N N . ALA A 1 317 ? 28.275 -4.420 -22.217 1.00 87.12 317 ALA A N 1
ATOM 2375 C CA . ALA A 1 317 ? 29.032 -5.654 -21.984 1.00 87.12 317 ALA A CA 1
ATOM 2376 C C . ALA A 1 317 ? 29.293 -6.455 -23.276 1.00 87.12 317 ALA A C 1
ATOM 2378 O O . ALA A 1 317 ? 30.340 -7.090 -23.420 1.00 87.12 317 ALA A O 1
ATOM 2379 N N . LEU A 1 318 ? 28.356 -6.440 -24.235 1.00 85.81 318 LEU A N 1
ATOM 2380 C CA . LEU A 1 318 ? 28.577 -7.015 -25.562 1.00 85.81 318 LEU A CA 1
ATOM 2381 C C . LEU A 1 318 ? 29.711 -6.271 -26.274 1.00 85.81 318 LEU A C 1
ATOM 2383 O O . LEU A 1 318 ? 30.632 -6.930 -26.745 1.00 85.81 318 LEU A O 1
ATOM 2387 N N . ILE A 1 319 ? 29.675 -4.933 -26.315 1.00 80.69 319 ILE A N 1
ATOM 2388 C CA . ILE A 1 319 ? 30.706 -4.099 -26.955 1.00 80.69 319 ILE A CA 1
ATOM 2389 C C . ILE A 1 319 ? 32.073 -4.263 -26.282 1.00 80.69 319 ILE A C 1
ATOM 2391 O O . ILE A 1 319 ? 33.076 -4.404 -26.981 1.00 80.69 319 ILE A O 1
ATOM 2395 N N . GLU A 1 320 ? 32.138 -4.319 -24.952 1.00 84.50 320 GLU A N 1
ATOM 2396 C CA . GLU A 1 320 ? 33.386 -4.601 -24.229 1.00 84.50 320 GLU A CA 1
ATOM 2397 C C . GLU A 1 320 ? 33.989 -5.941 -24.666 1.00 84.50 320 GLU A C 1
ATOM 2399 O O . GLU A 1 320 ? 35.180 -6.024 -24.967 1.00 84.50 320 GLU A O 1
ATOM 2404 N N . ARG A 1 321 ? 33.154 -6.977 -24.813 1.00 80.75 321 ARG A N 1
ATOM 2405 C CA . ARG A 1 321 ? 33.578 -8.286 -25.336 1.00 80.75 321 ARG A CA 1
ATOM 2406 C C . ARG A 1 321 ? 33.972 -8.255 -26.814 1.00 80.75 321 ARG A C 1
ATOM 2408 O O . ARG A 1 321 ? 34.744 -9.114 -27.231 1.00 80.75 321 ARG A O 1
ATOM 2415 N N . LEU A 1 322 ? 33.454 -7.314 -27.612 1.00 74.62 322 LEU A N 1
ATOM 2416 C CA . LEU A 1 322 ? 33.877 -7.128 -29.007 1.00 74.62 322 LEU A CA 1
ATOM 2417 C C . LEU A 1 322 ? 35.320 -6.620 -29.102 1.00 74.62 322 LEU A C 1
ATOM 2419 O O . LEU A 1 322 ? 35.948 -6.813 -30.142 1.00 74.62 322 LEU A O 1
ATOM 2423 N N . GLY A 1 323 ? 35.825 -5.930 -28.069 1.00 70.12 323 GLY A N 1
ATOM 2424 C CA . GLY A 1 323 ? 37.123 -5.246 -28.110 1.00 70.12 323 GLY A CA 1
ATOM 2425 C C . GLY A 1 323 ? 37.214 -4.170 -29.202 1.00 70.12 323 GLY A C 1
ATOM 2426 O O . GLY A 1 323 ? 38.304 -3.709 -29.532 1.00 70.12 323 GLY A O 1
ATOM 2427 N N . ALA A 1 324 ? 36.078 -3.787 -29.789 1.00 65.44 324 ALA A N 1
ATOM 2428 C CA . ALA A 1 324 ? 35.973 -2.875 -30.914 1.00 65.44 324 ALA A CA 1
ATOM 2429 C C . ALA A 1 324 ? 34.798 -1.928 -30.677 1.00 65.44 324 ALA A C 1
ATOM 2431 O O . ALA A 1 324 ? 33.668 -2.362 -30.449 1.00 65.44 324 ALA A O 1
ATOM 2432 N N . GLN A 1 325 ? 35.073 -0.627 -30.745 1.00 64.69 325 GLN A N 1
ATOM 2433 C CA . GLN A 1 325 ? 34.026 0.384 -30.714 1.00 64.69 325 GLN A CA 1
ATOM 2434 C C . GLN A 1 325 ? 33.251 0.354 -32.040 1.00 64.69 325 GLN A C 1
ATOM 2436 O O . GLN A 1 325 ? 33.877 0.195 -33.096 1.00 64.69 325 GLN A O 1
ATOM 2441 N N . PRO A 1 326 ? 31.914 0.508 -32.020 1.00 66.88 326 PRO A N 1
ATOM 2442 C CA . PRO A 1 326 ? 31.135 0.678 -33.239 1.00 66.88 326 PRO A CA 1
ATOM 2443 C C . PRO A 1 326 ? 31.732 1.792 -34.102 1.00 66.88 326 PRO A C 1
ATOM 2445 O O . PRO A 1 326 ? 32.120 2.844 -33.596 1.00 66.88 326 PRO A O 1
ATOM 2448 N N . THR A 1 327 ? 31.797 1.577 -35.415 1.00 65.31 327 THR A N 1
ATOM 2449 C CA . THR A 1 327 ? 32.439 2.532 -36.340 1.00 65.31 327 THR A CA 1
ATOM 2450 C C . THR A 1 327 ? 31.674 3.857 -36.454 1.00 65.31 327 THR A C 1
ATOM 2452 O O . THR A 1 327 ? 32.221 4.859 -36.905 1.00 65.31 327 THR A O 1
ATOM 2455 N N . LEU A 1 328 ? 30.402 3.863 -36.050 1.00 72.94 328 LEU A N 1
ATOM 2456 C CA . LEU A 1 328 ? 29.511 5.016 -36.054 1.00 72.94 328 LEU A CA 1
ATOM 2457 C C . LEU A 1 328 ? 28.890 5.193 -34.671 1.00 72.94 328 LEU A C 1
ATOM 2459 O O . LEU A 1 328 ? 28.616 4.212 -33.977 1.00 72.94 328 LEU A O 1
ATOM 2463 N N . ALA A 1 329 ? 28.623 6.448 -34.303 1.00 78.12 329 ALA A N 1
ATOM 2464 C CA . ALA A 1 329 ? 27.889 6.757 -33.085 1.00 78.12 329 ALA A CA 1
ATOM 2465 C C . ALA A 1 329 ? 26.519 6.050 -33.110 1.00 78.12 329 ALA A C 1
ATOM 2467 O O . ALA A 1 329 ? 25.800 6.156 -34.110 1.00 78.12 329 ALA A O 1
ATOM 2468 N N . PRO A 1 330 ? 26.155 5.314 -32.048 1.00 81.69 330 PRO A N 1
ATOM 2469 C CA . PRO A 1 330 ? 24.890 4.605 -32.016 1.00 81.69 330 PRO A CA 1
ATOM 2470 C C . PRO A 1 330 ? 23.714 5.578 -31.895 1.00 81.69 330 PRO A C 1
ATOM 2472 O O . PRO A 1 330 ? 23.806 6.619 -31.243 1.00 81.69 330 PRO A O 1
ATOM 2475 N N . ILE A 1 331 ? 22.586 5.210 -32.497 1.00 86.81 331 ILE A N 1
ATOM 2476 C CA . ILE A 1 331 ? 21.319 5.930 -32.362 1.00 86.81 331 ILE A CA 1
ATOM 2477 C C . ILE A 1 331 ? 20.649 5.449 -31.073 1.00 86.81 331 ILE A C 1
ATOM 2479 O O . ILE A 1 331 ? 20.311 4.273 -30.965 1.00 86.81 331 ILE A O 1
ATOM 2483 N N . GLU A 1 332 ? 20.444 6.329 -30.095 1.00 87.31 332 GLU A N 1
ATOM 2484 C CA . GLU A 1 332 ? 19.726 5.972 -28.865 1.00 87.31 332 GLU A CA 1
ATOM 2485 C C . GLU A 1 332 ? 18.202 5.995 -29.100 1.00 87.31 332 GLU A C 1
ATOM 2487 O O . GLU A 1 332 ? 17.660 6.973 -29.616 1.00 87.31 332 GLU A O 1
ATOM 2492 N N . CYS A 1 333 ? 17.506 4.920 -28.720 1.00 81.38 333 CYS A N 1
ATOM 2493 C CA . CYS A 1 333 ? 16.055 4.764 -28.861 1.00 81.38 333 CYS A CA 1
ATOM 2494 C C . CYS A 1 333 ? 15.430 4.235 -27.555 1.00 81.38 333 CYS A C 1
ATOM 2496 O O . CYS A 1 333 ? 16.099 3.556 -26.769 1.00 81.38 333 CYS A O 1
ATOM 2498 N N . ASN A 1 334 ? 14.160 4.577 -27.315 1.00 65.25 334 ASN A N 1
ATOM 2499 C CA . ASN A 1 334 ? 13.391 4.215 -26.118 1.00 65.25 334 ASN A CA 1
ATOM 2500 C C . ASN A 1 334 ? 12.242 3.264 -26.445 1.00 65.25 334 ASN A C 1
ATOM 2502 O O . ASN A 1 334 ? 11.531 3.552 -27.432 1.00 65.25 334 ASN A O 1
#

Secondary structure (DSSP, 8-state):
------PPPPPPPPHHHHHHHHHHHHHT-HHHHHHHTT--HHHHHHHHHHHHHHHTS--EEEETTEEEE-HHHHHHHHHHHHHHHHHHHHHHHHHHHTT----TTGGGG--HHHHHHHHHHHHHSSHHHHHHHTTS-HHHHHHHHHHHHHHHTS--EEEETTEEEE-HHHHHHHHHHHHHHHHHHHHHHHHHHHTTS---EEEEEE-HHHHHTHHHHHHHHHHHH-TTSEEEEEE--HHHHHHHHHHTSSSEEES---SS-S-TT----------------TT-TTTTSSSPPHHHHTTS--EEE-TTSHHHHHHHHHHHHHTS--SSPPEEE-

pLDDT: mean 87.08, std 11.52, range [24.06, 97.0]